Protein 3SLT (pdb70)

Foldseek 3Di:
DVVVVVVVLVVLCLVVCVLVVVVVVPDDDDCQPPNDPPPADFFKKKKKKKKWFKKAFPQAKIKIKIKIKMKMWGWDDDDQKIKTKIKMKMWMWMWIDGPFKTWIKIKIKMWIKIKMQGNQQKIKIWIKMKMKIWIWMAGDPPVQGIDIDIKMKIKIKMKIKGWDDPDPFKTKIKMKMKMKMKMAKDKDWDDDPNWIKIKIKHIDMWIKIKIKMKIWGKDDDPFKIKIKMKMKMKIKTPDFAMWMWIATDVGIDIDTGDMKMWMKIKIWMWMGGGRFKIKTKMKIWTDDISMITPIMIMIMMMGGD

Structure (mmCIF, N/CA/C/O backbone):
data_3SLT
#
_entry.id   3SLT
#
_cell.length_a   31.162
_cell.length_b   122.372
_cell.length_c   122.098
_cell.angle_alpha   90.000
_cell.angle_beta   90.000
_cell.angle_gamma   90.000
#
_symmetry.space_group_name_H-M   'P 21 21 21'
#
loop_
_entity.id
_entity.type
_entity.pdbx_description
1 polymer 'Serine protease espP'
2 non-polymer (HYDROXYETHYLOXY)TRI(ETHYLOXY)OCTANE
3 water water
#
loop_
_atom_site.group_PDB
_atom_site.id
_atom_site.type_symbol
_atom_site.label_atom_id
_atom_site.label_alt_id
_atom_site.label_comp_id
_atom_site.label_asym_id
_atom_site.label_entity_id
_atom_site.label_seq_id
_atom_site.pdbx_PDB_ins_code
_atom_site.Cartn_x
_atom_site.Cartn_y
_atom_site.Cartn_z
_atom_site.occupancy
_atom_site.B_iso_or_equiv
_atom_site.auth_seq_id
_atom_site.auth_comp_id
_atom_site.auth_asym_id
_atom_site.auth_atom_id
_atom_site.pdbx_PDB_model_num
ATOM 1 N N . HIS A 1 9 ? 4.530 53.785 13.150 1.00 86.88 996 HIS A N 1
ATOM 2 C CA . HIS A 1 9 ? 5.371 52.541 13.141 1.00 85.26 996 HIS A CA 1
ATOM 3 C C . HIS A 1 9 ? 5.240 51.710 14.424 1.00 83.23 996 HIS A C 1
ATOM 4 O O . HIS A 1 9 ? 5.285 50.474 14.375 1.00 80.68 996 HIS A O 1
ATOM 6 N N . HIS A 1 10 ? 5.110 52.374 15.574 1.00 83.56 997 HIS A N 1
ATOM 7 C CA . HIS A 1 10 ? 5.109 51.620 16.833 1.00 81.94 997 HIS A CA 1
ATOM 8 C C . HIS A 1 10 ? 3.821 50.847 16.984 1.00 80.55 997 HIS A C 1
ATOM 9 O O . HIS A 1 10 ? 3.858 49.686 17.364 1.00 78.40 997 HIS A O 1
ATOM 16 N N . HIS A 1 11 ? 2.688 51.497 16.697 1.00 81.62 998 HIS A N 1
ATOM 17 C CA . HIS A 1 11 ? 1.381 50.800 16.713 1.00 81.08 998 HIS A CA 1
ATOM 18 C C . HIS A 1 11 ? 1.338 49.603 15.778 1.00 79.14 998 HIS A C 1
ATOM 19 O O . HIS A 1 11 ? 0.910 48.533 16.174 1.00 77.03 998 HIS A O 1
ATOM 26 N N . ALA A 1 12 ? 1.768 49.813 14.535 1.00 80.21 999 ALA A N 1
ATOM 27 C CA . ALA A 1 12 ? 1.822 48.752 13.540 1.00 79.51 999 ALA A CA 1
ATOM 28 C C . ALA A 1 12 ? 2.635 47.590 14.069 1.00 77.72 999 ALA A C 1
ATOM 29 O O . ALA A 1 12 ? 2.226 46.444 13.934 1.00 76.83 999 ALA A O 1
ATOM 31 N N . ASN A 1 13 ? 3.762 47.907 14.695 1.00 77.90 1000 ASN A N 1
ATOM 32 C CA . ASN A 1 13 ? 4.696 46.912 15.213 1.00 76.79 1000 ASN A CA 1
ATOM 33 C C . ASN A 1 13 ? 4.152 46.054 16.366 1.00 74.75 1000 ASN A C 1
ATOM 34 O O . ASN A 1 13 ? 4.511 44.869 16.493 1.00 72.81 1000 ASN A O 1
ATOM 39 N N . LYS A 1 14 ? 3.311 46.660 17.207 1.00 74.74 1001 LYS A N 1
ATOM 40 C CA . LYS A 1 14 ? 2.696 45.974 18.350 1.00 73.19 1001 LYS A CA 1
ATOM 41 C C . LYS A 1 14 ? 1.668 44.983 17.876 1.00 72.55 1001 LYS A C 1
ATOM 42 O O . LYS A 1 14 ? 1.581 43.864 18.397 1.00 70.94 1001 LYS A O 1
ATOM 48 N N . GLU A 1 15 ? 0.872 45.427 16.907 1.00 73.85 1002 GLU A N 1
ATOM 49 C CA . GLU A 1 15 ? -0.122 44.593 16.259 1.00 73.86 1002 GLU A CA 1
ATOM 50 C C . GLU A 1 15 ? 0.519 43.360 15.614 1.00 72.66 1002 GLU A C 1
ATOM 51 O O . GLU A 1 15 ? 0.172 42.225 15.955 1.00 71.57 1002 GLU A O 1
ATOM 57 N N . ALA A 1 16 ? 1.467 43.573 14.710 1.00 73.17 1003 ALA A N 1
ATOM 58 C CA . ALA A 1 16 ? 2.206 42.454 14.120 1.00 72.67 1003 ALA A CA 1
ATOM 59 C C . ALA A 1 16 ? 2.756 41.496 15.185 1.00 71.24 1003 ALA A C 1
ATOM 60 O O . ALA A 1 16 ? 2.598 40.292 15.056 1.00 70.38 1003 ALA A O 1
ATOM 62 N N . THR A 1 17 ? 3.379 42.035 16.234 1.00 71.69 1004 THR A N 1
ATOM 63 C CA . THR A 1 17 ? 3.987 41.228 17.297 1.00 71.01 1004 THR A CA 1
ATOM 64 C C . THR A 1 17 ? 2.947 40.400 18.014 1.00 70.58 1004 THR A C 1
ATOM 65 O O . THR A 1 17 ? 3.150 39.216 18.233 1.00 70.07 1004 THR A O 1
ATOM 69 N N . ARG A 1 18 ? 1.832 41.026 18.380 1.00 71.66 1005 ARG A N 1
ATOM 70 C CA . ARG A 1 18 ? 0.711 40.324 18.995 1.00 71.23 1005 ARG A CA 1
ATOM 71 C C . ARG A 1 18 ? 0.177 39.227 18.078 1.00 70.15 1005 ARG A C 1
ATOM 72 O O . ARG A 1 18 ? -0.122 38.127 18.526 1.00 69.37 1005 ARG A O 1
ATOM 80 N N . ASN A 1 19 ? 0.038 39.532 16.796 1.00 70.87 1006 ASN A N 1
ATOM 81 C CA . ASN A 1 19 ? -0.540 38.580 15.845 1.00 70.33 1006 ASN A CA 1
ATOM 82 C C . ASN A 1 19 ? 0.393 37.385 15.592 1.00 69.68 1006 ASN A C 1
ATOM 83 O O . ASN A 1 19 ? -0.012 36.231 15.701 1.00 68.16 1006 ASN A O 1
ATOM 88 N N . ALA A 1 20 ? 1.652 37.678 15.287 1.00 70.82 1007 ALA A N 1
ATOM 89 C CA . ALA A 1 20 ? 2.676 36.650 15.121 1.00 70.56 1007 ALA A CA 1
ATOM 90 C C . ALA A 1 20 ? 2.749 35.715 16.327 1.00 69.72 1007 ALA A C 1
ATOM 91 O O . ALA A 1 20 ? 2.730 34.482 16.181 1.00 68.37 1007 ALA A O 1
ATOM 93 N N . ALA A 1 21 ? 2.836 36.305 17.513 1.00 70.72 1008 ALA A N 1
ATOM 94 C CA . ALA A 1 21 ? 2.944 35.529 18.754 1.00 70.39 1008 ALA A CA 1
ATOM 95 C C . ALA A 1 21 ? 1.739 34.612 18.966 1.00 69.87 1008 ALA A C 1
ATOM 96 O O . ALA A 1 21 ? 1.906 33.431 19.258 1.00 69.76 1008 ALA A O 1
ATOM 98 N N . ALA A 1 22 ? 0.534 35.139 18.797 1.00 70.70 1009 ALA A N 1
ATOM 99 C CA . ALA A 1 22 ? -0.696 34.317 18.857 1.00 70.51 1009 ALA A CA 1
ATOM 100 C C . ALA A 1 22 ? -0.643 33.091 17.923 1.00 70.08 1009 ALA A C 1
ATOM 101 O O . ALA A 1 22 ? -0.917 31.963 18.336 1.00 68.65 1009 ALA A O 1
ATOM 103 N N . LEU A 1 23 ? -0.305 33.339 16.660 1.00 71.21 1010 LEU A N 1
ATOM 104 C CA . LEU A 1 23 ? -0.246 32.294 15.640 1.00 71.29 1010 LEU A CA 1
ATOM 105 C C . LEU A 1 23 ? 0.773 31.238 16.004 1.00 70.87 1010 LEU A C 1
ATOM 106 O O . LEU A 1 23 ? 0.445 30.050 16.126 1.00 70.45 1010 LEU A O 1
ATOM 111 N N . PHE A 1 24 ? 2.004 31.666 16.219 1.00 71.78 1011 PHE A N 1
ATOM 112 C CA . PHE A 1 24 ? 3.063 30.708 16.524 1.00 72.05 1011 PHE A CA 1
ATOM 113 C C . PHE A 1 24 ? 2.800 29.938 17.824 1.00 70.26 1011 PHE A C 1
ATOM 114 O O . PHE A 1 24 ? 3.291 28.810 17.958 1.00 70.20 1011 PHE A O 1
ATOM 122 N N . SER A 1 25 ? 2.004 30.495 18.741 1.00 69.06 1012 SER A N 1
ATOM 123 C CA . SER A 1 25 ? 1.694 29.794 19.993 1.00 67.69 1012 SER A CA 1
ATOM 124 C C . SER A 1 25 ? 0.924 28.488 19.810 1.00 66.89 1012 SER A C 1
ATOM 125 O O . SER A 1 25 ? 0.930 27.670 20.717 1.00 67.67 1012 SER A O 1
ATOM 128 N N . VAL A 1 26 ? 0.289 28.242 18.664 1.00 65.74 1013 VAL A N 1
ATOM 129 C CA . VAL A 1 26 ? -0.412 26.971 18.512 1.00 64.41 1013 VAL A CA 1
ATOM 130 C C . VAL A 1 26 ? 0.550 25.772 18.602 1.00 62.81 1013 VAL A C 1
ATOM 131 O O . VAL A 1 26 ? 0.161 24.680 19.047 1.00 60.80 1013 VAL A O 1
ATOM 135 N N . ASP A 1 27 ? 1.804 25.995 18.200 1.00 62.66 1014 ASP A N 1
ATOM 136 C CA . ASP A 1 27 ? 2.857 24.996 18.312 1.00 61.92 1014 ASP A CA 1
ATOM 137 C C . ASP A 1 27 ? 3.106 24.691 19.795 1.00 60.93 1014 ASP A C 1
ATOM 138 O O . ASP A 1 27 ? 3.347 23.561 20.185 1.00 59.77 1014 ASP A O 1
ATOM 143 N N . TYR A 1 28 ? 2.975 25.698 20.638 1.00 61.03 1015 TYR A N 1
ATOM 144 C CA . TYR A 1 28 ? 3.031 25.456 22.052 1.00 60.68 1015 TYR A CA 1
ATOM 145 C C . TYR A 1 28 ? 1.864 24.597 22.590 1.00 59.42 1015 TYR A C 1
ATOM 146 O O . TYR A 1 28 ? 2.092 23.722 23.454 1.00 58.88 1015 TYR A O 1
ATOM 155 N N . LYS A 1 29 ? 0.635 24.831 22.113 1.00 58.41 1016 LYS A N 1
ATOM 156 C CA . LYS A 1 29 ? -0.525 24.053 22.585 1.00 57.75 1016 LYS A CA 1
ATOM 157 C C . LYS A 1 29 ? -0.439 22.607 22.088 1.00 56.71 1016 LYS A C 1
ATOM 158 O O . LYS A 1 29 ? -0.612 21.659 22.830 1.00 55.25 1016 LYS A O 1
ATOM 160 N N . ALA A 1 30 ? -0.120 22.470 20.816 1.00 56.99 1017 ALA A N 1
ATOM 161 C CA . ALA A 1 30 ? 0.161 21.197 20.225 1.00 56.40 1017 ALA A CA 1
ATOM 162 C C . ALA A 1 30 ? 0.973 20.371 21.225 1.00 56.53 1017 ALA A C 1
ATOM 163 O O . ALA A 1 30 ? 0.517 19.308 21.680 1.00 57.78 1017 ALA A O 1
ATOM 165 N N . PHE A 1 31 ? 2.148 20.886 21.593 1.00 55.74 1018 PHE A N 1
ATOM 166 C CA . PHE A 1 31 ? 3.048 20.214 22.488 1.00 54.51 1018 PHE A CA 1
ATOM 167 C C . PHE A 1 31 ? 2.404 19.852 23.823 1.00 54.65 1018 PHE A C 1
ATOM 168 O O . PHE A 1 31 ? 2.555 18.718 24.287 1.00 54.49 1018 PHE A O 1
ATOM 176 N N . LEU A 1 32 ? 1.730 20.822 24.438 1.00 55.11 1019 LEU A N 1
ATOM 177 C CA . LEU A 1 32 ? 1.125 20.681 25.775 1.00 55.92 1019 LEU A CA 1
ATOM 178 C C . LEU A 1 32 ? -0.028 19.697 25.784 1.00 56.00 1019 LEU A C 1
ATOM 179 O O . LEU A 1 32 ? -0.370 19.135 26.836 1.00 56.82 1019 LEU A O 1
ATOM 184 N N . ASN A 1 33 ? -0.658 19.528 24.625 1.00 55.37 1020 ASN A N 1
ATOM 185 C CA . ASN A 1 33 ? -1.766 18.600 24.493 1.00 55.41 1020 ASN A CA 1
ATOM 186 C C . ASN A 1 33 ? -1.323 17.176 24.675 1.00 54.45 1020 ASN A C 1
ATOM 187 O O . ASN A 1 33 ? -2.150 16.327 24.938 1.00 53.70 1020 ASN A O 1
ATOM 192 N N . GLU A 1 34 ? -0.038 16.909 24.427 1.00 54.26 1021 GLU A N 1
ATOM 193 C CA . GLU A 1 34 ? 0.476 15.545 24.426 1.00 53.69 1021 GLU A CA 1
ATOM 194 C C . GLU A 1 34 ? 1.115 15.231 25.768 1.00 52.16 1021 GLU A C 1
ATOM 195 O O . GLU A 1 34 ? 1.527 14.122 25.984 1.00 51.12 1021 GLU A O 1
ATOM 201 N N . VAL A 1 35 ? 1.206 16.220 26.649 1.00 51.99 1022 VAL A N 1
ATOM 202 C CA . VAL A 1 35 ? 1.717 16.015 27.997 1.00 52.04 1022 VAL A CA 1
ATOM 203 C C . VAL A 1 35 ? 0.595 15.433 28.839 1.00 51.82 1022 VAL A C 1
ATOM 204 O O . VAL A 1 35 ? -0.454 16.036 28.904 1.00 51.89 1022 VAL A O 1
ATOM 208 N N . SER A 1 36 ? 0.774 14.254 29.442 1.00 51.76 1023 SER A N 1
ATOM 209 C CA . SER A 1 36 ? -0.174 13.820 30.447 1.00 51.74 1023 SER A CA 1
ATOM 210 C C . SER A 1 36 ? 0.490 13.295 31.739 1.00 50.93 1023 SER A C 1
ATOM 211 O O . SER A 1 36 ? 1.506 13.858 32.169 1.00 51.29 1023 SER A O 1
ATOM 214 N N . ASN A 1 37 ? -0.151 12.355 32.422 1.00 49.40 1024 ASN A N 1
ATOM 215 C CA . ASN A 1 37 ? 0.375 11.777 33.632 1.00 49.84 1024 ASN A CA 1
ATOM 216 C C . ASN A 1 37 ? -0.039 10.335 33.655 1.00 49.02 1024 ASN A C 1
ATOM 217 O O . ASN A 1 37 ? -0.765 9.899 32.757 1.00 48.48 1024 ASN A O 1
ATOM 222 N N . LEU A 1 38 ? 0.410 9.607 34.674 1.00 48.37 1025 LEU A N 1
ATOM 223 C CA . LEU A 1 38 ? 0.300 8.153 34.676 1.00 47.74 1025 LEU A CA 1
ATOM 224 C C . LEU A 1 38 ? -1.168 7.748 34.740 1.00 47.66 1025 LEU A C 1
ATOM 225 O O . LEU A 1 38 ? -1.654 6.967 33.925 1.00 47.03 1025 LEU A O 1
ATOM 230 N N . ASN A 1 39 ? -1.869 8.314 35.713 1.00 48.01 1026 ASN A N 1
ATOM 231 C CA . ASN A 1 39 ? -3.242 7.979 35.959 1.00 48.18 1026 ASN A CA 1
ATOM 232 C C . ASN A 1 39 ? -4.106 8.334 34.753 1.00 47.42 1026 ASN A C 1
ATOM 233 O O . ASN A 1 39 ? -5.050 7.625 34.449 1.00 48.04 1026 ASN A O 1
ATOM 238 N N . LYS A 1 40 ? -3.811 9.431 34.084 1.00 47.11 1027 LYS A N 1
ATOM 239 C CA . LYS A 1 40 ? -4.584 9.798 32.930 1.00 47.40 1027 LYS A CA 1
ATOM 240 C C . LYS A 1 40 ? -4.290 8.895 31.722 1.00 48.12 1027 LYS A C 1
ATOM 241 O O . LYS A 1 40 ? -5.176 8.632 30.929 1.00 49.58 1027 LYS A O 1
ATOM 245 N N . ARG A 1 41 ? -3.058 8.427 31.559 1.00 48.99 1028 ARG A N 1
ATOM 246 C CA . ARG A 1 41 ? -2.734 7.591 30.414 1.00 48.56 1028 ARG A CA 1
ATOM 247 C C . ARG A 1 41 ? -3.136 6.134 30.637 1.00 48.86 1028 ARG A C 1
ATOM 248 O O . ARG A 1 41 ? -3.727 5.512 29.748 1.00 49.46 1028 ARG A O 1
ATOM 256 N N . MET A 1 42 ? -2.807 5.595 31.809 1.00 49.07 1029 MET A N 1
ATOM 257 C CA . MET A 1 42 ? -2.840 4.141 32.049 1.00 49.04 1029 MET A CA 1
ATOM 258 C C . MET A 1 42 ? -3.974 3.690 32.926 1.00 48.81 1029 MET A C 1
ATOM 259 O O . MET A 1 42 ? -4.323 2.523 32.907 1.00 49.20 1029 MET A O 1
ATOM 264 N N . GLY A 1 43 ? -4.562 4.622 33.660 1.00 48.55 1030 GLY A N 1
ATOM 265 C CA . GLY A 1 43 ? -5.453 4.306 34.748 1.00 48.43 1030 GLY A CA 1
ATOM 266 C C . GLY A 1 43 ? -4.667 3.860 35.938 1.00 48.99 1030 GLY A C 1
ATOM 267 O O . GLY A 1 43 ? -3.498 4.141 36.051 1.00 50.00 1030 GLY A O 1
ATOM 268 N N . ASP A 1 44 ? -5.315 3.132 36.833 1.00 49.96 1031 ASP A N 1
ATOM 269 C CA . ASP A 1 44 ? -4.689 2.679 38.052 1.00 50.06 1031 ASP A CA 1
ATOM 270 C C . ASP A 1 44 ? -4.041 1.336 37.740 1.00 50.74 1031 ASP A C 1
ATOM 271 O O . ASP A 1 44 ? -4.735 0.378 37.384 1.00 51.46 1031 ASP A O 1
ATOM 276 N N . LEU A 1 45 ? -2.721 1.280 37.861 1.00 50.41 1032 LEU A N 1
ATOM 277 C CA . LEU A 1 45 ? -1.934 0.094 37.563 1.00 51.11 1032 LEU A CA 1
ATOM 278 C C . LEU A 1 45 ? -1.544 -0.735 38.786 1.00 52.79 1032 LEU A C 1
ATOM 279 O O . LEU A 1 45 ? -0.776 -1.679 38.640 1.00 54.28 1032 LEU A O 1
ATOM 284 N N . ARG A 1 46 ? -2.070 -0.407 39.964 1.00 53.07 1033 ARG A N 1
ATOM 285 C CA . ARG A 1 46 ? -1.743 -1.134 41.185 1.00 54.56 1033 ARG A CA 1
ATOM 286 C C . ARG A 1 46 ? -2.509 -2.463 41.333 1.00 55.34 1033 ARG A C 1
ATOM 287 O O . ARG A 1 46 ? -3.695 -2.602 40.992 1.00 54.25 1033 ARG A O 1
ATOM 295 N N . ASP A 1 47 ? -1.801 -3.442 41.872 1.00 56.99 1034 ASP A N 1
ATOM 296 C CA . ASP A 1 47 ? -2.326 -4.761 42.214 1.00 57.34 1034 ASP A CA 1
ATOM 297 C C . ASP A 1 47 ? -3.069 -5.438 41.058 1.00 56.58 1034 ASP A C 1
ATOM 298 O O . ASP A 1 47 ? -4.229 -5.873 41.209 1.00 57.57 1034 ASP A O 1
ATOM 303 N N . ILE A 1 48 ? -2.397 -5.498 39.905 1.00 55.05 1035 ILE A N 1
ATOM 304 C CA . ILE A 1 48 ? -2.904 -6.131 38.692 1.00 54.52 1035 ILE A CA 1
ATOM 305 C C . ILE A 1 48 ? -2.233 -7.490 38.555 1.00 54.98 1035 ILE A C 1
ATOM 306 O O . ILE A 1 48 ? -1.031 -7.596 38.638 1.00 56.85 1035 ILE A O 1
ATOM 311 N N . ASN A 1 49 ? -3.028 -8.523 38.354 1.00 55.30 1036 ASN A N 1
ATOM 312 C CA . ASN A 1 49 ? -2.587 -9.901 38.232 1.00 55.63 1036 ASN A CA 1
ATOM 313 C C . ASN A 1 49 ? -2.025 -10.265 36.865 1.00 55.41 1036 ASN A C 1
ATOM 314 O O . ASN A 1 49 ? -1.030 -10.961 36.774 1.00 55.83 1036 ASN A O 1
ATOM 319 N N . GLY A 1 50 ? -2.663 -9.802 35.801 1.00 55.01 1037 GLY A N 1
ATOM 320 C CA . GLY A 1 50 ? -2.298 -10.215 34.452 1.00 55.29 1037 GLY A CA 1
ATOM 321 C C . GLY A 1 50 ? -0.878 -9.846 34.096 1.00 55.78 1037 GLY A C 1
ATOM 322 O O . GLY A 1 50 ? -0.345 -8.841 34.559 1.00 56.51 1037 GLY A O 1
ATOM 323 N N . GLU A 1 51 ? -0.263 -10.636 33.243 1.00 56.17 1038 GLU A N 1
ATOM 324 C CA . GLU A 1 51 ? 1.114 -10.384 32.895 1.00 56.46 1038 GLU A CA 1
ATOM 325 C C . GLU A 1 51 ? 1.291 -9.624 31.585 1.00 54.82 1038 GLU A C 1
ATOM 326 O O . GLU A 1 51 ? 2.397 -9.334 31.193 1.00 54.16 1038 GLU A O 1
ATOM 332 N N . ALA A 1 52 ? 0.187 -9.293 30.935 1.00 53.82 1039 ALA A N 1
ATOM 333 C CA . ALA A 1 52 ? 0.212 -8.511 29.709 1.00 52.51 1039 ALA A CA 1
ATOM 334 C C . ALA A 1 52 ? -1.010 -7.582 29.695 1.00 51.50 1039 ALA A C 1
ATOM 335 O O . ALA A 1 52 ? -1.938 -7.734 30.486 1.00 49.26 1039 ALA A O 1
ATOM 337 N N . GLY A 1 53 ? -1.009 -6.614 28.790 1.00 51.36 1040 GLY A N 1
ATOM 338 C CA . GLY A 1 53 ? -2.116 -5.719 28.750 1.00 51.35 1040 GLY A CA 1
ATOM 339 C C . GLY A 1 53 ? -2.226 -4.961 27.472 1.00 51.55 1040 GLY A C 1
ATOM 340 O O . GLY A 1 53 ? -1.243 -4.796 26.734 1.00 51.88 1040 GLY A O 1
ATOM 341 N N . ALA A 1 54 ? -3.449 -4.492 27.253 1.00 51.49 1041 ALA A N 1
ATOM 342 C CA . ALA A 1 54 ? -3.818 -3.681 26.119 1.00 51.68 1041 ALA A CA 1
ATOM 343 C C . ALA A 1 54 ? -4.798 -2.640 26.655 1.00 50.91 1041 ALA A C 1
ATOM 344 O O . ALA A 1 54 ? -5.681 -2.961 27.466 1.00 51.35 1041 ALA A O 1
ATOM 346 N N . TRP A 1 55 ? -4.622 -1.400 26.220 1.00 49.36 1042 TRP A N 1
ATOM 347 C CA . TRP A 1 55 ? -5.384 -0.317 26.756 1.00 48.18 1042 TRP A CA 1
ATOM 348 C C . TRP A 1 55 ? -5.625 0.751 25.729 1.00 48.20 1042 TRP A C 1
ATOM 349 O O . TRP A 1 55 ? -4.931 0.850 24.715 1.00 47.10 1042 TRP A O 1
ATOM 360 N N . ALA A 1 56 ? -6.634 1.559 26.025 1.00 48.05 1043 ALA A N 1
ATOM 361 C CA . ALA A 1 56 ? -7.018 2.607 25.146 1.00 48.75 1043 ALA A CA 1
ATOM 362 C C . ALA A 1 56 ? -7.448 3.833 25.958 1.00 49.43 1043 ALA A C 1
ATOM 363 O O . ALA A 1 56 ? -7.800 3.766 27.156 1.00 47.62 1043 ALA A O 1
ATOM 365 N N . ARG A 1 57 ? -7.424 4.972 25.283 1.00 50.49 1044 ARG A N 1
ATOM 366 C CA . ARG A 1 57 ? -7.684 6.202 25.979 1.00 50.98 1044 ARG A CA 1
ATOM 367 C C . ARG A 1 57 ? -8.142 7.230 25.011 1.00 51.32 1044 ARG A C 1
ATOM 368 O O . ARG A 1 57 ? -7.639 7.269 23.876 1.00 51.03 1044 ARG A O 1
ATOM 376 N N . ILE A 1 58 ? -9.120 8.030 25.446 1.00 51.74 1045 ILE A N 1
ATOM 377 C CA . ILE A 1 58 ? -9.598 9.187 24.694 1.00 52.44 1045 ILE A CA 1
ATOM 378 C C . ILE A 1 58 ? -9.648 10.402 25.618 1.00 52.65 1045 ILE A C 1
ATOM 379 O O . ILE A 1 58 ? -10.168 10.344 26.753 1.00 53.20 1045 ILE A O 1
ATOM 384 N N . MET A 1 59 ? -9.133 11.511 25.118 1.00 52.38 1046 MET A N 1
ATOM 385 C CA . MET A 1 59 ? -9.313 12.756 25.765 1.00 52.81 1046 MET A CA 1
ATOM 386 C C . MET A 1 59 ? -9.910 13.794 24.809 1.00 52.84 1046 MET A C 1
ATOM 387 O O . MET A 1 59 ? -9.488 13.891 23.665 1.00 51.91 1046 MET A O 1
ATOM 392 N N . SER A 1 60 ? -10.864 14.577 25.321 1.00 52.39 1047 SER A N 1
ATOM 393 C CA . SER A 1 60 ? -11.418 15.703 24.601 1.00 53.75 1047 SER A CA 1
ATOM 394 C C . SER A 1 60 ? -11.449 16.962 25.487 1.00 53.48 1047 SER A C 1
ATOM 395 O O . SER A 1 60 ? -11.752 16.899 26.690 1.00 54.30 1047 SER A O 1
ATOM 398 N N . GLY A 1 61 ? -11.140 18.111 24.900 1.00 52.81 1048 GLY A N 1
ATOM 399 C CA . GLY A 1 61 ? -10.887 19.292 25.705 1.00 52.12 1048 GLY A CA 1
ATOM 400 C C . GLY A 1 61 ? -10.944 20.600 24.937 1.00 52.10 1048 GLY A C 1
ATOM 401 O O . GLY A 1 61 ? -10.822 20.648 23.717 1.00 51.01 1048 GLY A O 1
ATOM 402 N N . THR A 1 62 ? -11.152 21.668 25.697 1.00 52.30 1049 THR A N 1
ATOM 403 C CA . THR A 1 62 ? -11.090 23.014 25.185 1.00 52.32 1049 THR A CA 1
ATOM 404 C C . THR A 1 62 ? -10.419 23.948 26.164 1.00 51.70 1049 THR A C 1
ATOM 405 O O . THR A 1 62 ? -10.502 23.776 27.362 1.00 51.33 1049 THR A O 1
ATOM 409 N N . GLY A 1 63 ? -9.732 24.929 25.611 1.00 52.49 1050 GLY A N 1
ATOM 410 C CA . GLY A 1 63 ? -8.980 25.907 26.361 1.00 53.15 1050 GLY A CA 1
ATOM 411 C C . GLY A 1 63 ? -9.041 27.257 25.662 1.00 54.90 1050 GLY A C 1
ATOM 412 O O . GLY A 1 63 ? -9.611 27.380 24.562 1.00 53.86 1050 GLY A O 1
ATOM 413 N N . SER A 1 64 ? -8.462 28.273 26.315 1.00 55.99 1051 SER A N 1
ATOM 414 C CA . SER A 1 64 ? -8.458 29.624 25.779 1.00 57.47 1051 SER A CA 1
ATOM 415 C C . SER A 1 64 ? -7.420 30.530 26.419 1.00 58.90 1051 SER A C 1
ATOM 416 O O . SER A 1 64 ? -6.834 30.227 27.471 1.00 59.12 1051 SER A O 1
ATOM 419 N N . ALA A 1 65 ? -7.219 31.674 25.781 1.00 60.65 1052 ALA A N 1
ATOM 420 C CA . ALA A 1 65 ? -6.285 32.672 26.266 1.00 61.75 1052 ALA A CA 1
ATOM 421 C C . ALA A 1 65 ? -6.658 34.047 25.676 1.00 63.76 1052 ALA A C 1
ATOM 422 O O . ALA A 1 65 ? -7.563 34.154 24.889 1.00 64.16 1052 ALA A O 1
ATOM 424 N N . SER A 1 66 ? -5.947 35.102 26.038 1.00 66.24 1053 SER A N 1
ATOM 425 C CA . SER A 1 66 ? -6.233 36.455 25.493 1.00 67.99 1053 SER A CA 1
ATOM 426 C C . SER A 1 66 ? -6.088 36.502 23.966 1.00 68.50 1053 SER A C 1
ATOM 427 O O . SER A 1 66 ? -5.531 35.565 23.336 1.00 68.19 1053 SER A O 1
ATOM 430 N N . GLY A 1 67 ? -6.547 37.601 23.374 1.00 69.29 1054 GLY A N 1
ATOM 431 C CA . GLY A 1 67 ? -6.535 37.749 21.922 1.00 69.47 1054 GLY A CA 1
ATOM 432 C C . GLY A 1 67 ? -7.663 36.948 21.305 1.00 69.58 1054 GLY A C 1
ATOM 433 O O . GLY A 1 67 ? -7.788 36.876 20.080 1.00 70.46 1054 GLY A O 1
ATOM 434 N N . GLY A 1 68 ? -8.509 36.356 22.144 1.00 69.34 1055 GLY A N 1
ATOM 435 C CA . GLY A 1 68 ? -9.638 35.569 21.648 1.00 69.54 1055 GLY A CA 1
ATOM 436 C C . GLY A 1 68 ? -9.221 34.189 21.196 1.00 67.78 1055 GLY A C 1
ATOM 437 O O . GLY A 1 68 ? -9.908 33.560 20.410 1.00 68.57 1055 GLY A O 1
ATOM 438 N N . PHE A 1 69 ? -8.093 33.717 21.699 1.00 66.64 1056 PHE A N 1
ATOM 439 C CA . PHE A 1 69 ? -7.607 32.381 21.384 1.00 64.86 1056 PHE A CA 1
ATOM 440 C C . PHE A 1 69 ? -8.491 31.376 22.078 1.00 63.52 1056 PHE A C 1
ATOM 441 O O . PHE A 1 69 ? -8.703 31.449 23.270 1.00 63.18 1056 PHE A O 1
ATOM 449 N N . SER A 1 70 ? -9.007 30.428 21.321 1.00 63.14 1057 SER A N 1
ATOM 450 C CA . SER A 1 70 ? -9.674 29.292 21.905 1.00 62.55 1057 SER A CA 1
ATOM 451 C C . SER A 1 70 ? -9.242 28.084 21.096 1.00 61.65 1057 SER A C 1
ATOM 452 O O . SER A 1 70 ? -8.852 28.208 19.933 1.00 62.53 1057 SER A O 1
ATOM 455 N N . ASP A 1 71 ? -9.285 26.920 21.712 1.00 60.90 1058 ASP A N 1
ATOM 456 C CA . ASP A 1 71 ? -8.981 25.674 21.014 1.00 59.91 1058 ASP A CA 1
ATOM 457 C C . ASP A 1 71 ? -9.719 24.514 21.641 1.00 59.55 1058 ASP A C 1
ATOM 458 O O . ASP A 1 71 ? -10.217 24.609 22.749 1.00 58.22 1058 ASP A O 1
ATOM 463 N N . ASN A 1 72 ? -9.858 23.444 20.872 1.00 60.07 1059 ASN A N 1
ATOM 464 C CA . ASN A 1 72 ? -10.320 22.182 21.424 1.00 60.34 1059 ASN A CA 1
ATOM 465 C C . ASN A 1 72 ? -9.799 21.025 20.608 1.00 59.06 1059 ASN A C 1
ATOM 466 O O . ASN A 1 72 ? -9.657 21.118 19.383 1.00 59.87 1059 ASN A O 1
ATOM 471 N N . TYR A 1 73 ? -9.564 19.921 21.293 1.00 56.72 1060 TYR A N 1
ATOM 472 C CA . TYR A 1 73 ? -8.767 18.837 20.738 1.00 55.46 1060 TYR A CA 1
ATOM 473 C C . TYR A 1 73 ? -9.416 17.508 21.088 1.00 54.33 1060 TYR A C 1
ATOM 474 O O . TYR A 1 73 ? -10.152 17.420 22.052 1.00 53.17 1060 TYR A O 1
ATOM 483 N N . THR A 1 74 ? -9.116 16.492 20.287 1.00 53.89 1061 THR A N 1
ATOM 484 C CA . THR A 1 74 ? -9.455 15.123 20.582 1.00 53.23 1061 THR A CA 1
ATOM 485 C C . THR A 1 74 ? -8.209 14.282 20.461 1.00 52.75 1061 THR A C 1
ATOM 486 O O . THR A 1 74 ? -7.571 14.269 19.418 1.00 53.79 1061 THR A O 1
ATOM 490 N N . HIS A 1 75 ? -7.856 13.586 21.528 1.00 52.33 1062 HIS A N 1
ATOM 491 C CA . HIS A 1 75 ? -6.620 12.824 21.595 1.00 52.48 1062 HIS A CA 1
ATOM 492 C C . HIS A 1 75 ? -6.984 11.357 21.806 1.00 52.17 1062 HIS A C 1
ATOM 493 O O . HIS A 1 75 ? -7.613 11.035 22.800 1.00 51.11 1062 HIS A O 1
ATOM 500 N N . VAL A 1 76 ? -6.622 10.489 20.843 1.00 52.09 1063 VAL A N 1
ATOM 501 C CA . VAL A 1 76 ? -6.834 9.037 20.981 1.00 52.03 1063 VAL A CA 1
ATOM 502 C C . VAL A 1 76 ? -5.480 8.296 21.081 1.00 51.36 1063 VAL A C 1
ATOM 503 O O . VAL A 1 76 ? -4.494 8.634 20.420 1.00 51.15 1063 VAL A O 1
ATOM 507 N N . GLN A 1 77 ? -5.436 7.287 21.938 1.00 50.77 1064 GLN A N 1
ATOM 508 C CA . GLN A 1 77 ? -4.185 6.582 22.253 1.00 49.35 1064 GLN A CA 1
ATOM 509 C C . GLN A 1 77 ? -4.498 5.148 22.612 1.00 48.94 1064 GLN A C 1
ATOM 510 O O . GLN A 1 77 ? -5.536 4.866 23.197 1.00 47.26 1064 GLN A O 1
ATOM 516 N N . VAL A 1 78 ? -3.592 4.250 22.202 1.00 49.71 1065 VAL A N 1
ATOM 517 C CA . VAL A 1 78 ? -3.665 2.825 22.520 1.00 49.79 1065 VAL A CA 1
ATOM 518 C C . VAL A 1 78 ? -2.257 2.376 22.828 1.00 50.12 1065 VAL A C 1
ATOM 519 O O . VAL A 1 78 ? -1.317 2.929 22.330 1.00 50.53 1065 VAL A O 1
ATOM 523 N N . GLY A 1 79 ? -2.121 1.395 23.696 1.00 50.90 1066 GLY A N 1
ATOM 524 C CA . GLY A 1 79 ? -0.855 0.787 23.964 1.00 51.04 1066 GLY A CA 1
ATOM 525 C C . GLY A 1 79 ? -0.995 -0.660 24.368 1.00 51.55 1066 GLY A C 1
ATOM 526 O O . GLY A 1 79 ? -2.111 -1.140 24.644 1.00 51.36 1066 GLY A O 1
ATOM 527 N N . VAL A 1 80 ? 0.159 -1.323 24.425 1.00 51.21 1067 VAL A N 1
ATOM 528 C CA . VAL A 1 80 ? 0.256 -2.715 24.798 1.00 52.24 1067 VAL A CA 1
ATOM 529 C C . VAL A 1 80 ? 1.532 -2.906 25.645 1.00 52.91 1067 VAL A C 1
ATOM 530 O O . VAL A 1 80 ? 2.549 -2.324 25.356 1.00 52.08 1067 VAL A O 1
ATOM 534 N N . ASP A 1 81 ? 1.476 -3.742 26.679 1.00 53.63 1068 ASP A N 1
ATOM 535 C CA . ASP A 1 81 ? 2.641 -3.970 27.491 1.00 53.69 1068 ASP A CA 1
ATOM 536 C C . ASP A 1 81 ? 2.717 -5.343 28.157 1.00 54.47 1068 ASP A C 1
ATOM 537 O O . ASP A 1 81 ? 1.785 -6.102 28.141 1.00 54.95 1068 ASP A O 1
ATOM 542 N N . LYS A 1 82 ? 3.885 -5.620 28.717 1.00 55.35 1069 LYS A N 1
ATOM 543 C CA . LYS A 1 82 ? 4.190 -6.785 29.500 1.00 56.86 1069 LYS A CA 1
ATOM 544 C C . LYS A 1 82 ? 4.387 -6.261 30.931 1.00 56.61 1069 LYS A C 1
ATOM 545 O O . LYS A 1 82 ? 4.921 -5.169 31.107 1.00 55.86 1069 LYS A O 1
ATOM 551 N N . LYS A 1 83 ? 3.951 -7.021 31.934 1.00 56.72 1070 LYS A N 1
ATOM 552 C CA . LYS A 1 83 ? 4.194 -6.676 33.321 1.00 57.31 1070 LYS A CA 1
ATOM 553 C C . LYS A 1 83 ? 5.123 -7.687 33.932 1.00 58.29 1070 LYS A C 1
ATOM 554 O O . LYS A 1 83 ? 4.749 -8.819 34.078 1.00 61.04 1070 LYS A O 1
ATOM 560 N N . HIS A 1 84 ? 6.318 -7.262 34.319 1.00 58.00 1071 HIS A N 1
ATOM 561 C CA . HIS A 1 84 ? 7.295 -8.087 35.008 1.00 58.15 1071 HIS A CA 1
ATOM 562 C C . HIS A 1 84 ? 7.041 -8.057 36.519 1.00 58.09 1071 HIS A C 1
ATOM 563 O O . HIS A 1 84 ? 6.837 -7.013 37.110 1.00 58.37 1071 HIS A O 1
ATOM 570 N N . GLU A 1 85 ? 7.030 -9.204 37.159 1.00 59.30 1072 GLU A N 1
ATOM 571 C CA . GLU A 1 85 ? 6.721 -9.273 38.581 1.00 59.42 1072 GLU A CA 1
ATOM 572 C C . GLU A 1 85 ? 8.001 -9.421 39.357 1.00 59.94 1072 GLU A C 1
ATOM 573 O O . GLU A 1 85 ? 8.736 -10.370 39.136 1.00 61.35 1072 GLU A O 1
ATOM 579 N N . LEU A 1 86 ? 8.267 -8.480 40.256 1.00 58.55 1073 LEU A N 1
ATOM 580 C CA . LEU A 1 86 ? 9.514 -8.435 40.980 1.00 58.92 1073 LEU A CA 1
ATOM 581 C C . LEU A 1 86 ? 9.216 -8.392 42.464 1.00 59.18 1073 LEU A C 1
ATOM 582 O O . LEU A 1 86 ? 8.081 -8.432 42.829 1.00 58.76 1073 LEU A O 1
ATOM 587 N N . ASP A 1 87 ? 10.211 -8.295 43.332 1.00 60.56 1074 ASP A N 1
ATOM 588 C CA . ASP A 1 87 ? 9.944 -8.345 44.769 1.00 61.81 1074 ASP A CA 1
ATOM 589 C C . ASP A 1 87 ? 9.283 -7.058 45.281 1.00 61.50 1074 ASP A C 1
ATOM 590 O O . ASP A 1 87 ? 9.960 -6.095 45.662 1.00 62.76 1074 ASP A O 1
ATOM 595 N N . GLY A 1 88 ? 7.957 -7.043 45.280 1.00 60.19 1075 GLY A N 1
ATOM 596 C CA . GLY A 1 88 ? 7.192 -5.905 45.764 1.00 59.26 1075 GLY A CA 1
ATOM 597 C C . GLY A 1 88 ? 7.137 -4.801 44.740 1.00 57.27 1075 GLY A C 1
ATOM 598 O O . GLY A 1 88 ? 7.018 -3.646 45.084 1.00 56.89 1075 GLY A O 1
ATOM 599 N N . LEU A 1 89 ? 7.209 -5.176 43.475 1.00 55.87 1076 LEU A N 1
ATOM 600 C CA . LEU A 1 89 ? 7.265 -4.223 42.415 1.00 54.79 1076 LEU A CA 1
ATOM 601 C C . LEU A 1 89 ? 6.677 -4.859 41.179 1.00 54.29 1076 LEU A C 1
ATOM 602 O O . LEU A 1 89 ? 7.007 -5.970 40.863 1.00 55.66 1076 LEU A O 1
ATOM 607 N N . ASP A 1 90 ? 5.813 -4.149 40.489 1.00 53.23 1077 ASP A N 1
ATOM 608 C CA . ASP A 1 90 ? 5.372 -4.566 39.181 1.00 53.94 1077 ASP A CA 1
ATOM 609 C C . ASP A 1 90 ? 5.849 -3.534 38.165 1.00 53.05 1077 ASP A C 1
ATOM 610 O O . ASP A 1 90 ? 5.662 -2.345 38.335 1.00 53.33 1077 ASP A O 1
ATOM 615 N N . LEU A 1 91 ? 6.482 -3.989 37.109 1.00 53.29 1078 LEU A N 1
ATOM 616 C CA . LEU A 1 91 ? 7.065 -3.067 36.163 1.00 52.95 1078 LEU A CA 1
ATOM 617 C C . LEU A 1 91 ? 6.459 -3.329 34.819 1.00 52.13 1078 LEU A C 1
ATOM 618 O O . LEU A 1 91 ? 6.606 -4.410 34.272 1.00 52.68 1078 LEU A O 1
ATOM 623 N N . PHE A 1 92 ? 5.768 -2.335 34.297 1.00 51.47 1079 PHE A N 1
ATOM 624 C CA . PHE A 1 92 ? 5.060 -2.475 33.030 1.00 51.37 1079 PHE A CA 1
ATOM 625 C C . PHE A 1 92 ? 5.914 -1.813 32.000 1.00 50.83 1079 PHE A C 1
ATOM 626 O O . PHE A 1 92 ? 6.213 -0.639 32.162 1.00 51.58 1079 PHE A O 1
ATOM 634 N N . THR A 1 93 ? 6.322 -2.557 30.976 1.00 51.09 1080 THR A N 1
ATOM 635 C CA . THR A 1 93 ? 7.103 -2.039 29.845 1.00 51.15 1080 THR A CA 1
ATOM 636 C C . THR A 1 93 ? 6.316 -2.239 28.532 1.00 51.58 1080 THR A C 1
ATOM 637 O O . THR A 1 93 ? 5.883 -3.350 28.219 1.00 51.40 1080 THR A O 1
ATOM 641 N N . GLY A 1 94 ? 6.073 -1.156 27.793 1.00 51.54 1081 GLY A N 1
ATOM 642 C CA . GLY A 1 94 ? 5.260 -1.253 26.572 1.00 51.55 1081 GLY A CA 1
ATOM 643 C C . GLY A 1 94 ? 5.413 -0.151 25.574 1.00 51.03 1081 GLY A C 1
ATOM 644 O O . GLY A 1 94 ? 6.217 0.725 25.777 1.00 51.84 1081 GLY A O 1
ATOM 645 N N . PHE A 1 95 ? 4.634 -0.221 24.498 1.00 51.83 1082 PHE A N 1
ATOM 646 C CA . PHE A 1 95 ? 4.628 0.746 23.383 1.00 52.18 1082 PHE A CA 1
ATOM 647 C C . PHE A 1 95 ? 3.263 1.445 23.270 1.00 51.73 1082 PHE A C 1
ATOM 648 O O . PHE A 1 95 ? 2.249 0.947 23.780 1.00 52.48 1082 PHE A O 1
ATOM 656 N N . THR A 1 96 ? 3.212 2.568 22.558 1.00 50.98 1083 THR A N 1
ATOM 657 C CA . THR A 1 96 ? 1.968 3.339 22.457 1.00 50.53 1083 THR A CA 1
ATOM 658 C C . THR A 1 96 ? 1.944 4.157 21.165 1.00 50.77 1083 THR A C 1
ATOM 659 O O . THR A 1 96 ? 2.990 4.520 20.648 1.00 50.89 1083 THR A O 1
ATOM 663 N N . VAL A 1 97 ? 0.745 4.381 20.642 1.00 50.69 1084 VAL A N 1
ATOM 664 C CA . VAL A 1 97 ? 0.511 5.224 19.479 1.00 51.65 1084 VAL A CA 1
ATOM 665 C C . VAL A 1 97 ? -0.643 6.171 19.848 1.00 51.44 1084 VAL A C 1
ATOM 666 O O . VAL A 1 97 ? -1.538 5.799 20.620 1.00 51.65 1084 VAL A O 1
ATOM 670 N N . THR A 1 98 ? -0.592 7.385 19.302 1.00 51.66 1085 THR A N 1
ATOM 671 C CA . THR A 1 98 ? -1.521 8.440 19.596 1.00 51.69 1085 THR A CA 1
ATOM 672 C C . THR A 1 98 ? -1.970 9.129 18.322 1.00 52.62 1085 THR A C 1
ATOM 673 O O . THR A 1 98 ? -1.217 9.170 17.360 1.00 53.45 1085 THR A O 1
ATOM 677 N N . HIS A 1 99 ? -3.214 9.623 18.325 1.00 52.68 1086 HIS A N 1
ATOM 678 C CA . HIS A 1 99 ? -3.735 10.471 17.274 1.00 53.67 1086 HIS A CA 1
ATOM 679 C C . HIS A 1 99 ? -4.380 11.704 17.892 1.00 52.13 1086 HIS A C 1
ATOM 680 O O . HIS A 1 99 ? -5.069 11.594 18.882 1.00 53.00 1086 HIS A O 1
ATOM 687 N N . THR A 1 100 ? -4.106 12.885 17.366 1.00 52.16 1087 THR A N 1
ATOM 688 C CA . THR A 1 100 ? -4.724 14.113 17.875 1.00 52.48 1087 THR A CA 1
ATOM 689 C C . THR A 1 100 ? -5.179 14.935 16.707 1.00 53.66 1087 THR A C 1
ATOM 690 O O . THR A 1 100 ? -4.466 15.086 15.762 1.00 52.89 1087 THR A O 1
ATOM 694 N N . ASP A 1 101 ? -6.418 15.392 16.793 1.00 55.99 1088 ASP A N 1
ATOM 695 C CA . ASP A 1 101 ? -7.038 16.364 15.910 1.00 57.79 1088 ASP A CA 1
ATOM 696 C C . ASP A 1 101 ? -7.364 17.570 16.807 1.00 56.88 1088 ASP A C 1
ATOM 697 O O . ASP A 1 101 ? -8.040 17.446 17.830 1.00 56.43 1088 ASP A O 1
ATOM 702 N N . SER A 1 102 ? -6.895 18.739 16.436 1.00 56.66 1089 SER A N 1
ATOM 703 C CA . SER A 1 102 ? -7.170 19.905 17.243 1.00 56.38 1089 SER A CA 1
ATOM 704 C C . SER A 1 102 ? -7.540 21.035 16.334 1.00 56.72 1089 SER A C 1
ATOM 705 O O . SER A 1 102 ? -7.145 21.051 15.184 1.00 56.64 1089 SER A O 1
ATOM 708 N N . SER A 1 103 ? -8.364 21.945 16.833 1.00 57.37 1090 SER A N 1
ATOM 709 C CA . SER A 1 103 ? -8.694 23.123 16.061 1.00 59.03 1090 SER A CA 1
ATOM 710 C C . SER A 1 103 ? -8.495 24.334 16.922 1.00 58.59 1090 SER A C 1
ATOM 711 O O . SER A 1 103 ? -8.607 24.271 18.141 1.00 57.27 1090 SER A O 1
ATOM 714 N N . ALA A 1 104 ? -8.117 25.427 16.284 1.00 60.13 1091 ALA A N 1
ATOM 715 C CA . ALA A 1 104 ? -7.697 26.619 17.025 1.00 60.98 1091 ALA A CA 1
ATOM 716 C C . ALA A 1 104 ? -8.056 27.883 16.281 1.00 62.85 1091 ALA A C 1
ATOM 717 O O . ALA A 1 104 ? -8.195 27.892 15.065 1.00 63.35 1091 ALA A O 1
ATOM 719 N N . SER A 1 105 ? -8.215 28.961 17.022 1.00 65.07 1092 SER A N 1
ATOM 720 C CA . SER A 1 105 ? -8.542 30.252 16.395 1.00 67.71 1092 SER A CA 1
ATOM 721 C C . SER A 1 105 ? -8.355 31.392 17.342 1.00 68.24 1092 SER A C 1
ATOM 722 O O . SER A 1 105 ? -8.219 31.193 18.548 1.00 68.43 1092 SER A O 1
ATOM 725 N N . ALA A 1 106 ? -8.328 32.581 16.763 1.00 69.63 1093 ALA A N 1
ATOM 726 C CA . ALA A 1 106 ? -8.201 33.815 17.509 1.00 70.19 1093 ALA A CA 1
ATOM 727 C C . ALA A 1 106 ? -8.739 34.946 16.624 1.00 71.72 1093 ALA A C 1
ATOM 728 O O . ALA A 1 106 ? -9.364 34.686 15.601 1.00 71.80 1093 ALA A O 1
ATOM 730 N N . ASP A 1 107 ? -8.517 36.192 17.017 1.00 73.04 1094 ASP A N 1
ATOM 731 C CA . ASP A 1 107 ? -9.123 37.319 16.299 1.00 75.20 1094 ASP A CA 1
ATOM 732 C C . ASP A 1 107 ? -8.700 37.348 14.818 1.00 75.39 1094 ASP A C 1
ATOM 733 O O . ASP A 1 107 ? -9.511 37.673 13.949 1.00 76.71 1094 ASP A O 1
ATOM 738 N N . VAL A 1 108 ? -7.447 36.971 14.548 1.00 73.79 1095 VAL A N 1
ATOM 739 C CA . VAL A 1 108 ? -6.850 37.076 13.211 1.00 73.58 1095 VAL A CA 1
ATOM 740 C C . VAL A 1 108 ? -6.415 35.756 12.569 1.00 71.51 1095 VAL A C 1
ATOM 741 O O . VAL A 1 108 ? -5.760 35.777 11.538 1.00 71.98 1095 VAL A O 1
ATOM 745 N N . PHE A 1 109 ? -6.755 34.611 13.153 1.00 68.93 1096 PHE A N 1
ATOM 746 C CA . PHE A 1 109 ? -6.463 33.350 12.483 1.00 66.76 1096 PHE A CA 1
ATOM 747 C C . PHE A 1 109 ? -7.315 32.161 12.902 1.00 65.40 1096 PHE A C 1
ATOM 748 O O . PHE A 1 109 ? -7.992 32.144 13.944 1.00 63.41 1096 PHE A O 1
ATOM 756 N N . SER A 1 110 ? -7.187 31.124 12.083 1.00 64.62 1097 SER A N 1
ATOM 757 C CA . SER A 1 110 ? -7.971 29.941 12.241 1.00 63.97 1097 SER A CA 1
ATOM 758 C C . SER A 1 110 ? -7.274 28.749 11.589 1.00 63.42 1097 SER A C 1
ATOM 759 O O . SER A 1 110 ? -6.588 28.900 10.575 1.00 64.23 1097 SER A O 1
ATOM 762 N N . GLY A 1 111 ? -7.434 27.570 12.178 1.00 62.12 1098 GLY A N 1
ATOM 763 C CA . GLY A 1 111 ? -6.989 26.367 11.515 1.00 61.88 1098 GLY A CA 1
ATOM 764 C C . GLY A 1 111 ? -7.004 25.092 12.317 1.00 60.54 1098 GLY A C 1
ATOM 765 O O . GLY A 1 111 ? -7.699 24.974 13.327 1.00 59.54 1098 GLY A O 1
ATOM 766 N N . LYS A 1 112 ? -6.212 24.132 11.855 1.00 60.40 1099 LYS A N 1
ATOM 767 C CA . LYS A 1 112 ? -6.291 22.773 12.383 1.00 60.13 1099 LYS A CA 1
ATOM 768 C C . LYS A 1 112 ? -4.954 22.098 12.411 1.00 59.32 1099 LYS A C 1
ATOM 769 O O . LYS A 1 112 ? -4.109 22.329 11.542 1.00 59.90 1099 LYS A O 1
ATOM 774 N N . THR A 1 113 ? -4.772 21.244 13.411 1.00 58.04 1100 THR A N 1
ATOM 775 C CA . THR A 1 113 ? -3.566 20.443 13.509 1.00 57.16 1100 THR A CA 1
ATOM 776 C C . THR A 1 113 ? -3.955 18.977 13.653 1.00 56.96 1100 THR A C 1
ATOM 777 O O . THR A 1 113 ? -4.940 18.644 14.321 1.00 56.19 1100 THR A O 1
ATOM 781 N N . LYS A 1 114 ? -3.149 18.128 13.028 1.00 56.70 1101 LYS A N 1
ATOM 782 C CA . LYS A 1 114 ? -3.362 16.694 12.961 1.00 56.80 1101 LYS A CA 1
ATOM 783 C C . LYS A 1 114 ? -2.072 16.033 13.398 1.00 55.70 1101 LYS A C 1
ATOM 784 O O . LYS A 1 114 ? -1.043 16.316 12.848 1.00 56.72 1101 LYS A O 1
ATOM 788 N N . SER A 1 115 ? -2.110 15.131 14.353 1.00 55.10 1102 SER A N 1
ATOM 789 C CA . SER A 1 115 ? -0.879 14.652 14.972 1.00 54.51 1102 SER A CA 1
ATOM 790 C C . SER A 1 115 ? -0.875 13.157 15.086 1.00 54.33 1102 SER A C 1
ATOM 791 O O . SER A 1 115 ? -1.868 12.570 15.425 1.00 54.68 1102 SER A O 1
ATOM 794 N N . VAL A 1 116 ? 0.254 12.536 14.806 1.00 54.51 1103 VAL A N 1
ATOM 795 C CA . VAL A 1 116 ? 0.403 11.114 15.031 1.00 54.50 1103 VAL A CA 1
ATOM 796 C C . VAL A 1 116 ? 1.708 10.899 15.802 1.00 53.66 1103 VAL A C 1
ATOM 797 O O . VAL A 1 116 ? 2.710 11.516 15.504 1.00 53.75 1103 VAL A O 1
ATOM 801 N N . GLY A 1 117 ? 1.654 10.077 16.844 1.00 52.77 1104 GLY A N 1
ATOM 802 C CA . GLY A 1 117 ? 2.813 9.823 17.678 1.00 52.08 1104 GLY A CA 1
ATOM 803 C C . GLY A 1 117 ? 2.998 8.361 18.020 1.00 51.74 1104 GLY A C 1
ATOM 804 O O . GLY A 1 117 ? 2.134 7.533 17.775 1.00 50.74 1104 GLY A O 1
ATOM 805 N N . ALA A 1 118 ? 4.162 8.074 18.578 1.00 51.72 1105 ALA A N 1
ATOM 806 C CA . ALA A 1 118 ? 4.558 6.731 18.991 1.00 52.03 1105 ALA A CA 1
ATOM 807 C C . ALA A 1 118 ? 5.523 6.872 20.157 1.00 52.05 1105 ALA A C 1
ATOM 808 O O . ALA A 1 118 ? 6.273 7.848 20.244 1.00 50.09 1105 ALA A O 1
ATOM 810 N N . GLY A 1 119 ? 5.529 5.867 21.029 1.00 52.60 1106 GLY A N 1
ATOM 811 C CA . GLY A 1 119 ? 6.455 5.881 22.139 1.00 52.56 1106 GLY A CA 1
ATOM 812 C C . GLY A 1 119 ? 6.583 4.601 22.922 1.00 52.25 1106 GLY A C 1
ATOM 813 O O . GLY A 1 119 ? 6.014 3.602 22.593 1.00 51.32 1106 GLY A O 1
ATOM 814 N N . LEU A 1 120 ? 7.324 4.724 24.011 1.00 52.43 1107 LEU A N 1
ATOM 815 C CA . LEU A 1 120 ? 7.792 3.629 24.838 1.00 52.80 1107 LEU A CA 1
ATOM 816 C C . LEU A 1 120 ? 7.616 4.122 26.250 1.00 50.85 1107 LEU A C 1
ATOM 817 O O . LEU A 1 120 ? 7.957 5.264 26.539 1.00 49.49 1107 LEU A O 1
ATOM 822 N N . TYR A 1 121 ? 7.131 3.262 27.131 1.00 49.80 1108 TYR A N 1
ATOM 823 C CA . TYR A 1 121 ? 7.054 3.611 28.529 1.00 48.46 1108 TYR A CA 1
ATOM 824 C C . TYR A 1 121 ? 7.475 2.474 29.438 1.00 49.49 1108 TYR A C 1
ATOM 825 O O . TYR A 1 121 ? 7.502 1.286 29.050 1.00 50.13 1108 TYR A O 1
ATOM 834 N N . ALA A 1 122 ? 7.780 2.838 30.671 1.00 49.49 1109 ALA A N 1
ATOM 835 C CA . ALA A 1 122 ? 8.008 1.863 31.746 1.00 50.26 1109 ALA A CA 1
ATOM 836 C C . ALA A 1 122 ? 7.305 2.473 32.934 1.00 50.34 1109 ALA A C 1
ATOM 837 O O . ALA 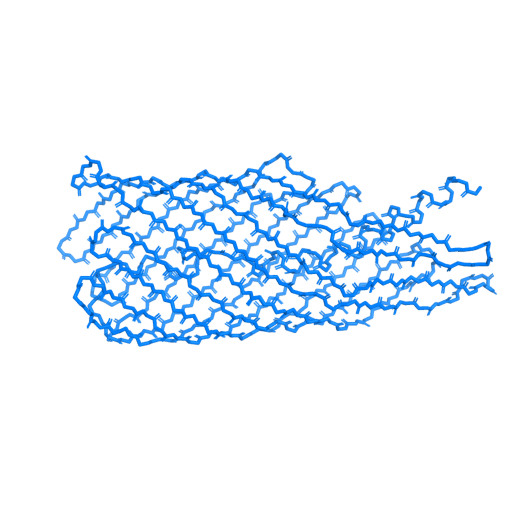A 1 122 ? 7.449 3.657 33.176 1.00 50.84 1109 ALA A O 1
ATOM 839 N N . SER A 1 123 ? 6.501 1.693 33.644 1.00 50.86 1110 SER A N 1
ATOM 840 C CA . SER A 1 123 ? 5.802 2.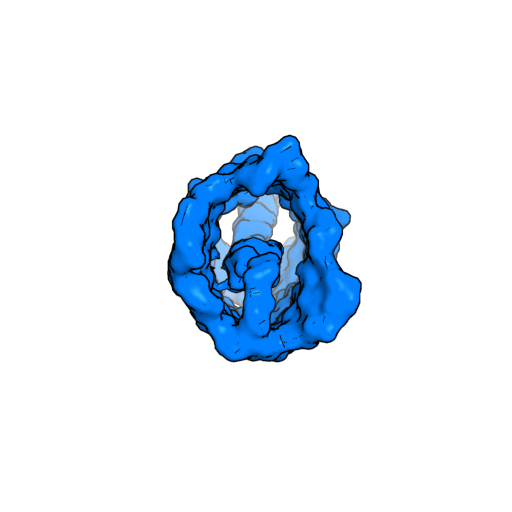193 34.794 1.00 50.59 1110 SER A CA 1
ATOM 841 C C . SER A 1 123 ? 6.090 1.219 35.886 1.00 51.72 1110 SER A C 1
ATOM 842 O O . SER A 1 123 ? 5.971 0.034 35.663 1.00 53.31 1110 SER A O 1
ATOM 845 N N . ALA A 1 124 ? 6.489 1.722 37.052 1.00 52.63 1111 ALA A N 1
ATOM 846 C CA . ALA A 1 124 ? 6.980 0.916 38.160 1.00 53.84 1111 ALA A CA 1
ATOM 847 C C . ALA A 1 124 ? 6.119 1.170 39.396 1.00 54.80 1111 ALA A C 1
ATOM 848 O O . ALA A 1 124 ? 6.240 2.246 40.012 1.00 56.33 1111 ALA A O 1
ATOM 850 N N . MET A 1 125 ? 5.266 0.191 39.748 1.00 54.20 1112 MET A N 1
ATOM 851 C CA . MET A 1 125 ? 4.345 0.293 40.850 1.00 54.01 1112 MET A CA 1
ATOM 852 C C . MET A 1 125 ? 4.876 -0.491 42.036 1.00 54.85 1112 MET A C 1
ATOM 853 O O . MET A 1 125 ? 5.006 -1.706 41.947 1.00 55.80 1112 MET A O 1
ATOM 858 N N . PHE A 1 126 ? 5.213 0.194 43.128 1.00 55.05 1113 PHE A N 1
ATOM 859 C CA . PHE A 1 126 ? 5.807 -0.445 44.312 1.00 56.36 1113 PHE A CA 1
ATOM 860 C C . PHE A 1 126 ? 4.760 -0.780 45.406 1.00 57.05 1113 PHE A C 1
ATOM 861 O O . PHE A 1 126 ? 3.866 0.020 45.678 1.00 56.80 1113 PHE A O 1
ATOM 869 N N . ASP A 1 127 ? 4.894 -1.942 46.034 1.00 57.89 1114 ASP A N 1
ATOM 870 C CA . ASP A 1 127 ? 4.056 -2.327 47.168 1.00 60.11 1114 ASP A CA 1
ATOM 871 C C . ASP A 1 127 ? 3.974 -1.283 48.288 1.00 60.38 1114 ASP A C 1
ATOM 872 O O . ASP A 1 127 ? 2.961 -1.163 48.965 1.00 61.09 1114 ASP A O 1
ATOM 877 N N . SER A 1 128 ? 5.044 -0.544 48.483 1.00 60.36 1115 SER A N 1
ATOM 878 C CA . SER A 1 128 ? 5.092 0.480 49.500 1.00 61.20 1115 SER A CA 1
ATOM 879 C C . SER A 1 128 ? 4.126 1.630 49.213 1.00 59.93 1115 SER A C 1
ATOM 880 O O . SER A 1 128 ? 3.802 2.373 50.116 1.00 61.84 1115 SER A O 1
ATOM 883 N N . GLY A 1 129 ? 3.665 1.780 47.973 1.00 57.69 1116 GLY A N 1
ATOM 884 C CA . GLY A 1 129 ? 2.828 2.913 47.595 1.00 55.75 1116 GLY A CA 1
ATOM 885 C C . GLY A 1 129 ? 3.550 3.876 46.664 1.00 54.73 1116 GLY A C 1
ATOM 886 O O . GLY A 1 129 ? 2.915 4.749 46.094 1.00 54.32 1116 GLY A O 1
ATOM 887 N N . ALA A 1 130 ? 4.869 3.714 46.504 1.00 54.41 1117 ALA A N 1
ATOM 888 C CA . ALA A 1 130 ? 5.675 4.517 45.568 1.00 53.27 1117 ALA A CA 1
ATOM 889 C C . ALA A 1 130 ? 5.385 4.135 44.114 1.00 51.19 1117 ALA A C 1
ATOM 890 O O . ALA A 1 130 ? 5.049 2.997 43.849 1.00 49.41 1117 ALA A O 1
ATOM 892 N N . TYR A 1 131 ? 5.557 5.080 43.192 1.00 50.49 1118 TYR A N 1
ATOM 893 C CA . TYR A 1 131 ? 5.544 4.762 41.752 1.00 50.38 1118 TYR A CA 1
ATOM 894 C C . TYR A 1 131 ? 6.474 5.659 40.928 1.00 50.80 1118 TYR A C 1
ATOM 895 O O . TYR A 1 131 ? 6.709 6.805 41.298 1.00 51.28 1118 TYR A O 1
ATOM 904 N N . ILE A 1 132 ? 7.017 5.097 39.842 1.00 50.69 1119 ILE A N 1
ATOM 905 C CA . ILE A 1 132 ? 7.720 5.857 38.837 1.00 50.81 1119 ILE A CA 1
ATOM 906 C C . ILE A 1 132 ? 7.148 5.520 37.462 1.00 50.57 1119 ILE A C 1
ATOM 907 O O . ILE A 1 132 ? 6.846 4.345 37.165 1.00 50.40 1119 ILE A O 1
ATOM 912 N N . ASP A 1 133 ? 6.994 6.559 36.637 1.00 49.87 1120 ASP A N 1
ATOM 913 C CA . ASP A 1 133 ? 6.574 6.416 35.254 1.00 49.55 1120 ASP A CA 1
ATOM 914 C C . ASP A 1 133 ? 7.504 7.180 34.350 1.00 49.23 1120 ASP A C 1
ATOM 915 O O . ASP A 1 133 ? 7.723 8.378 34.558 1.00 49.89 1120 ASP A O 1
ATOM 920 N N . LEU A 1 134 ? 8.036 6.499 33.340 1.00 49.30 1121 LEU A N 1
ATOM 921 C CA . LEU A 1 134 ? 8.985 7.085 32.415 1.00 49.30 1121 LEU A CA 1
ATOM 922 C C . LEU A 1 134 ? 8.434 6.957 31.010 1.00 49.78 1121 LEU A C 1
ATOM 923 O O . LEU A 1 134 ? 7.939 5.897 30.643 1.00 50.55 1121 LEU A O 1
ATOM 928 N N . ILE A 1 135 ? 8.458 8.013 30.217 1.00 50.31 1122 ILE A N 1
ATOM 929 C CA . ILE A 1 135 ? 7.941 7.864 28.852 1.00 51.36 1122 ILE A CA 1
ATOM 930 C C . ILE A 1 135 ? 8.740 8.687 27.843 1.00 52.14 1122 ILE A C 1
ATOM 931 O O . ILE A 1 135 ? 9.208 9.790 28.138 1.00 53.19 1122 ILE A O 1
ATOM 936 N N . GLY A 1 136 ? 8.949 8.099 26.673 1.00 52.12 1123 GLY A N 1
ATOM 937 C CA . GLY A 1 136 ? 9.634 8.746 25.585 1.00 51.84 1123 GLY A CA 1
ATOM 938 C C . GLY A 1 136 ? 8.750 8.584 24.374 1.00 51.58 1123 GLY A C 1
ATOM 939 O O . GLY A 1 136 ? 8.332 7.455 24.034 1.00 52.05 1123 GLY A O 1
ATOM 940 N N . LYS A 1 137 ? 8.458 9.689 23.707 1.00 51.22 1124 LYS A N 1
ATOM 941 C CA . LYS A 1 137 ? 7.781 9.595 22.438 1.00 51.14 1124 LYS A CA 1
ATOM 942 C C . LYS A 1 137 ? 8.131 10.626 21.391 1.00 50.39 1124 LYS A C 1
ATOM 943 O O . LYS A 1 137 ? 8.753 11.618 21.688 1.00 50.83 1124 LYS A O 1
ATOM 949 N N . TYR A 1 138 ? 7.769 10.315 20.155 1.00 50.25 1125 TYR A N 1
ATOM 950 C CA . TYR A 1 138 ? 7.861 11.178 18.971 1.00 50.67 1125 TYR A CA 1
ATOM 951 C C . TYR A 1 138 ? 6.447 11.471 18.390 1.00 49.90 1125 TYR A C 1
ATOM 952 O O . TYR A 1 138 ? 5.648 10.572 18.179 1.00 50.12 1125 TYR A O 1
ATOM 961 N N . VAL A 1 139 ? 6.162 12.739 18.126 1.00 49.72 1126 VAL A N 1
ATOM 962 C CA . VAL A 1 139 ? 4.890 13.203 17.572 1.00 48.45 1126 VAL A CA 1
ATOM 963 C C . VAL A 1 139 ? 5.135 14.056 16.329 1.00 49.20 1126 VAL A C 1
ATOM 964 O O . VAL A 1 139 ? 5.910 15.025 16.383 1.00 47.45 1126 VAL A O 1
ATOM 968 N N . HIS A 1 140 ? 4.492 13.661 15.220 1.00 50.58 1127 HIS A N 1
ATOM 969 C CA . HIS A 1 140 ? 4.506 14.398 13.947 1.00 52.17 1127 HIS A CA 1
ATOM 970 C C . HIS A 1 140 ? 3.260 15.253 13.751 1.00 52.15 1127 HIS A C 1
ATOM 971 O O . HIS A 1 140 ? 2.154 14.702 13.787 1.00 53.63 1127 HIS A O 1
ATOM 978 N N . HIS A 1 141 ? 3.412 16.548 13.468 1.00 52.08 1128 HIS A N 1
ATOM 979 C CA . HIS A 1 141 ? 2.258 17.480 13.374 1.00 52.39 1128 HIS A CA 1
ATOM 980 C C . HIS A 1 141 ? 2.075 18.034 11.964 1.00 54.15 1128 HIS A C 1
ATOM 981 O O . HIS A 1 141 ? 2.951 18.765 11.490 1.00 55.12 1128 HIS A O 1
ATOM 988 N N . ASP A 1 142 ? 0.935 17.764 11.329 1.00 54.34 1129 ASP A N 1
ATOM 989 C CA . ASP A 1 142 ? 0.550 18.498 10.150 1.00 56.71 1129 ASP A CA 1
ATOM 990 C C . ASP A 1 142 ? -0.358 19.680 10.546 1.00 57.20 1129 ASP A C 1
ATOM 991 O O . ASP A 1 142 ? -1.322 19.504 11.270 1.00 57.55 1129 ASP A O 1
ATOM 996 N N . ASN A 1 143 ? -0.053 20.873 10.051 1.00 58.08 1130 ASN A N 1
ATOM 997 C CA . ASN A 1 143 ? -0.748 22.099 10.455 1.00 58.12 1130 ASN A CA 1
ATOM 998 C C . ASN A 1 143 ? -1.283 22.818 9.248 1.00 59.97 1130 ASN A C 1
ATOM 999 O O . ASN A 1 143 ? -0.588 22.913 8.244 1.00 61.37 1130 ASN A O 1
ATOM 1004 N N . GLU A 1 144 ? -2.501 23.333 9.353 1.00 60.81 1131 GLU A N 1
ATOM 1005 C CA . GLU A 1 144 ? -3.040 24.258 8.371 1.00 62.77 1131 GLU A CA 1
ATOM 1006 C C . GLU A 1 144 ? -3.720 25.437 9.051 1.00 62.10 1131 GLU A C 1
ATOM 1007 O O . GLU A 1 144 ? -4.721 25.267 9.703 1.00 60.06 1131 GLU A O 1
ATOM 1013 N N . TYR A 1 145 ? -3.164 26.629 8.882 1.00 63.64 1132 TYR A N 1
ATOM 1014 C CA . TYR A 1 145 ? -3.726 27.832 9.498 1.00 64.93 1132 TYR A CA 1
ATOM 1015 C C . TYR A 1 145 ? -3.905 28.953 8.499 1.00 66.64 1132 TYR A C 1
ATOM 1016 O O . TYR A 1 145 ? -3.093 29.109 7.589 1.00 67.67 1132 TYR A O 1
ATOM 1025 N N . THR A 1 146 ? -5.004 29.686 8.667 1.00 67.33 1133 THR A N 1
ATOM 1026 C CA . THR A 1 146 ? -5.360 30.828 7.821 1.00 69.24 1133 THR A CA 1
ATOM 1027 C C . THR A 1 146 ? -5.441 32.117 8.647 1.00 69.29 1133 THR A C 1
ATOM 1028 O O . THR A 1 146 ? -6.253 32.232 9.545 1.00 68.32 1133 THR A O 1
ATOM 1032 N N . ALA A 1 147 ? -4.578 33.069 8.346 1.00 71.03 1134 ALA A N 1
ATOM 1033 C CA . ALA A 1 147 ? -4.699 34.422 8.883 1.00 72.46 1134 ALA A CA 1
ATOM 1034 C C . ALA A 1 147 ? -5.154 35.372 7.805 1.00 75.44 1134 ALA A C 1
ATOM 1035 O O . ALA A 1 147 ? -5.004 35.110 6.607 1.00 76.22 1134 ALA A O 1
ATOM 1037 N N . THR A 1 148 ? -5.695 36.496 8.255 1.00 77.71 1135 THR A N 1
ATOM 1038 C CA . THR A 1 148 ? -6.059 37.592 7.373 1.00 80.60 1135 THR A CA 1
ATOM 1039 C C . THR A 1 148 ? -5.071 38.765 7.491 1.00 81.70 1135 THR A C 1
ATOM 1040 O O . THR A 1 148 ? -4.862 39.503 6.502 1.00 83.84 1135 THR A O 1
ATOM 1044 N N . PHE A 1 149 ? -4.441 38.926 8.665 1.00 80.18 1136 PHE A N 1
ATOM 1045 C CA . PHE A 1 149 ? -3.486 40.018 8.863 1.00 80.64 1136 PHE A CA 1
ATOM 1046 C C . PHE A 1 149 ? -2.316 39.828 7.922 1.00 80.78 1136 PHE A C 1
ATOM 1047 O O . PHE A 1 149 ? -1.952 38.704 7.603 1.00 80.00 1136 PHE A O 1
ATOM 1055 N N . ALA A 1 150 ? -1.750 40.935 7.449 1.00 82.12 1137 ALA A N 1
ATOM 1056 C CA . ALA A 1 150 ? -0.508 40.910 6.663 1.00 81.90 1137 ALA A CA 1
ATOM 1057 C C . ALA A 1 150 ? -0.649 40.407 5.220 1.00 82.11 1137 ALA A C 1
ATOM 1058 O O . ALA A 1 150 ? 0.285 40.548 4.439 1.00 83.09 1137 ALA A O 1
ATOM 1059 N N . GLY A 1 151 ? -1.807 39.846 4.864 1.00 81.16 1138 GLY A N 1
ATOM 1060 C CA . GLY A 1 151 ? -1.981 39.156 3.576 1.00 81.21 1138 GLY A CA 1
ATOM 1061 C C . GLY A 1 151 ? -1.315 37.786 3.567 1.00 78.95 1138 GLY A C 1
ATOM 1062 O O . GLY A 1 151 ? -0.922 37.279 2.519 1.00 79.29 1138 GLY A O 1
ATOM 1063 N N . LEU A 1 152 ? -1.207 37.179 4.746 1.00 76.09 1139 LEU A N 1
ATOM 1064 C CA . LEU A 1 152 ? -0.525 35.901 4.905 1.00 73.73 1139 LEU A CA 1
ATOM 1065 C C . LEU A 1 152 ? -1.320 34.724 4.330 1.00 72.67 1139 LEU A C 1
ATOM 1066 O O . LEU A 1 152 ? -0.739 33.698 3.959 1.00 72.57 1139 LEU A O 1
ATOM 1071 N N . GLY A 1 153 ? -2.637 34.852 4.258 1.00 71.98 1140 GLY A N 1
ATOM 1072 C CA . GLY A 1 153 ? -3.453 33.796 3.694 1.00 71.20 1140 GLY A CA 1
ATOM 1073 C C . GLY A 1 153 ? -3.236 32.455 4.370 1.00 68.97 1140 GLY A C 1
ATOM 1074 O O . GLY A 1 153 ? -2.980 32.379 5.571 1.00 67.65 1140 GLY A O 1
ATOM 1075 N N . THR A 1 154 ? -3.338 31.384 3.593 1.00 68.75 1141 THR A N 1
ATOM 1076 C CA . THR A 1 154 ? -3.361 30.043 4.139 1.00 66.36 1141 THR A CA 1
ATOM 1077 C C . THR A 1 154 ? -1.975 29.423 4.102 1.00 65.66 1141 THR A C 1
ATOM 1078 O O . THR A 1 154 ? -1.259 29.565 3.130 1.00 66.11 1141 THR A O 1
ATOM 1082 N N . ARG A 1 155 ? -1.590 28.767 5.195 1.00 64.16 1142 ARG A N 1
ATOM 1083 C CA . ARG A 1 155 ? -0.274 28.115 5.287 1.00 64.03 1142 ARG A CA 1
ATOM 1084 C C . ARG A 1 155 ? -0.354 26.721 5.866 1.00 61.99 1142 ARG A C 1
ATOM 1085 O O . ARG A 1 155 ? -0.871 26.510 6.959 1.00 60.31 1142 ARG A O 1
ATOM 1093 N N . ASP A 1 156 ? 0.208 25.785 5.123 1.00 62.53 1143 ASP A N 1
ATOM 1094 C CA . ASP A 1 156 ? 0.336 24.408 5.545 1.00 61.54 1143 ASP A CA 1
ATOM 1095 C C . ASP A 1 156 ? 1.780 24.149 5.941 1.00 61.02 1143 ASP A C 1
ATOM 1096 O O . ASP A 1 156 ? 2.705 24.540 5.246 1.00 60.77 1143 ASP A O 1
ATOM 1101 N N . TYR A 1 157 ? 1.987 23.468 7.063 1.00 59.96 1144 TYR A N 1
ATOM 1102 C CA . TYR A 1 157 ? 3.348 23.098 7.417 1.00 59.62 1144 TYR A CA 1
ATOM 1103 C C . TYR A 1 157 ? 3.422 21.971 8.447 1.00 57.69 1144 TYR A C 1
ATOM 1104 O O . TYR A 1 157 ? 2.492 21.740 9.203 1.00 56.23 1144 TYR A O 1
ATOM 1113 N N . SER A 1 158 ? 4.558 21.292 8.465 1.00 58.17 1145 SER A N 1
ATOM 1114 C CA . SER A 1 158 ? 4.812 20.200 9.385 1.00 58.19 1145 SER A CA 1
ATOM 1115 C C . SER A 1 158 ? 5.706 20.635 10.523 1.00 56.48 1145 SER A C 1
ATOM 1116 O O . SER A 1 158 ? 6.477 21.538 10.384 1.00 57.11 1145 SER A O 1
ATOM 1119 N N . THR A 1 159 ? 5.526 20.023 11.675 1.00 54.87 1146 THR A N 1
ATOM 1120 C CA . THR A 1 159 ? 6.442 20.142 12.771 1.00 54.26 1146 THR A CA 1
ATOM 1121 C C . THR A 1 159 ? 6.544 18.762 13.417 1.00 53.70 1146 THR A C 1
ATOM 1122 O O . THR A 1 159 ? 5.754 17.894 13.122 1.00 52.58 1146 THR A O 1
ATOM 1126 N N . HIS A 1 160 ? 7.546 18.556 14.270 1.00 54.15 1147 HIS A N 1
ATOM 1127 C CA . HIS A 1 160 ? 7.630 17.317 15.044 1.00 53.72 1147 HIS A CA 1
ATOM 1128 C C . HIS A 1 160 ? 8.111 17.634 16.439 1.00 52.43 1147 HIS A C 1
ATOM 1129 O O . HIS A 1 160 ? 8.634 18.691 16.655 1.00 50.67 1147 HIS A O 1
ATOM 1136 N N . SER A 1 161 ? 7.893 16.701 17.367 1.00 52.29 1148 SER A N 1
ATOM 1137 C CA . SER A 1 161 ? 8.265 16.853 18.762 1.00 52.01 1148 SER A CA 1
ATOM 1138 C C . SER A 1 161 ? 8.794 15.568 19.355 1.00 51.62 1148 SER A C 1
ATOM 1139 O O . SER A 1 161 ? 8.311 14.499 19.044 1.00 51.95 1148 SER A O 1
ATOM 1142 N N . TRP A 1 162 ? 9.792 15.703 20.220 1.00 51.66 1149 TRP A N 1
ATOM 1143 C CA . TRP A 1 162 ? 10.279 14.619 21.049 1.00 50.67 1149 TRP A CA 1
ATOM 1144 C C . TRP A 1 162 ? 9.867 14.943 22.481 1.00 49.58 1149 TRP A C 1
ATOM 1145 O O . TRP A 1 162 ? 9.700 16.111 22.851 1.00 49.30 1149 TRP A O 1
ATOM 1156 N N A TYR A 1 163 ? 9.631 13.878 23.246 0.50 48.60 1150 TYR A N 1
ATOM 1157 N N B TYR A 1 163 ? 9.779 13.917 23.307 0.50 49.03 1150 TYR A N 1
ATOM 1158 C CA A TYR A 1 163 ? 9.123 13.952 24.603 0.50 47.51 1150 TYR A CA 1
ATOM 1159 C CA B TYR A 1 163 ? 9.157 14.060 24.592 0.50 48.19 1150 TYR A CA 1
ATOM 1160 C C A TYR A 1 163 ? 9.899 13.014 25.480 0.50 47.37 1150 TYR A C 1
ATOM 1161 C C B TYR A 1 163 ? 9.773 13.034 25.523 0.50 47.64 1150 TYR A C 1
ATOM 1162 O O A TYR A 1 163 ? 10.079 11.846 25.140 0.50 47.20 1150 TYR A O 1
ATOM 1163 O O B TYR A 1 163 ? 9.761 11.842 25.238 0.50 47.36 1150 TYR A O 1
ATOM 1180 N N . ALA A 1 164 ? 10.354 13.515 26.617 1.00 47.46 1151 ALA A N 1
ATOM 1181 C CA . ALA A 1 164 ? 10.978 12.646 27.617 1.00 47.86 1151 ALA A CA 1
ATOM 1182 C C . ALA A 1 164 ? 10.436 13.113 28.938 1.00 47.26 1151 ALA A C 1
ATOM 1183 O O . ALA A 1 164 ? 10.703 14.229 29.351 1.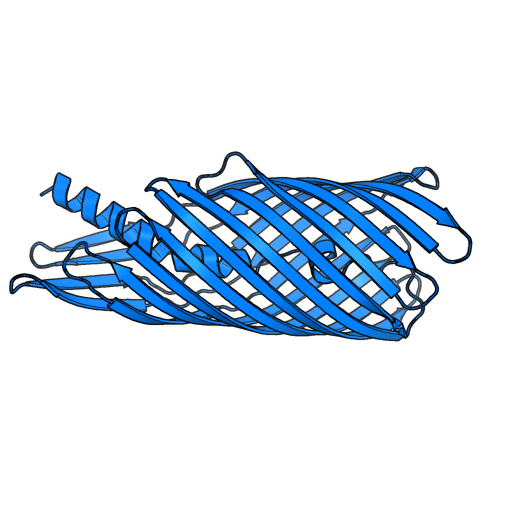00 47.42 1151 ALA A O 1
ATOM 1185 N N . GLY A 1 165 ? 9.660 12.259 29.589 1.00 47.13 1152 GLY A N 1
ATOM 1186 C CA . GLY A 1 165 ? 8.919 12.645 30.780 1.00 46.39 1152 GLY A CA 1
ATOM 1187 C C . GLY A 1 165 ? 9.205 11.679 31.888 1.00 46.60 1152 GLY A C 1
ATOM 1188 O O . GLY A 1 165 ? 9.350 10.504 31.623 1.00 47.29 1152 GLY A O 1
ATOM 1189 N N . ALA A 1 166 ? 9.295 12.190 33.120 1.00 46.57 1153 ALA A N 1
ATOM 1190 C CA . ALA A 1 166 ? 9.533 11.387 34.319 1.00 47.09 1153 ALA A CA 1
ATOM 1191 C C . ALA A 1 166 ? 8.553 11.833 35.458 1.00 47.37 1153 ALA A C 1
ATOM 1192 O O . ALA A 1 166 ? 8.456 13.013 35.758 1.00 46.05 1153 ALA A O 1
ATOM 1194 N N . GLU A 1 167 ? 7.844 10.877 36.070 1.00 47.90 1154 GLU A N 1
ATOM 1195 C CA . GLU A 1 167 ? 6.919 11.188 37.145 1.00 48.97 1154 GLU A CA 1
ATOM 1196 C C . GLU A 1 167 ? 7.175 10.270 38.304 1.00 50.22 1154 GLU A C 1
ATOM 1197 O O . GLU A 1 167 ? 7.367 9.103 38.108 1.00 50.85 1154 GLU A O 1
ATOM 1203 N N . ALA A 1 168 ? 7.146 10.811 39.512 1.00 51.41 1155 ALA A N 1
ATOM 1204 C CA . ALA A 1 168 ? 7.226 10.028 40.730 1.00 52.38 1155 ALA A CA 1
ATOM 1205 C C . ALA A 1 168 ? 6.148 10.497 41.691 1.00 52.97 1155 ALA A C 1
ATOM 1206 O O . ALA A 1 168 ? 5.755 11.656 41.670 1.00 52.25 1155 ALA A O 1
ATOM 1208 N N . GLY A 1 169 ? 5.675 9.582 42.530 1.00 54.10 1156 GLY A N 1
ATOM 1209 C CA . GLY A 1 169 ? 4.705 9.906 43.571 1.00 54.99 1156 GLY A CA 1
ATOM 1210 C C . GLY A 1 169 ? 4.671 8.863 44.674 1.00 55.99 1156 GLY A C 1
ATOM 1211 O O . GLY A 1 169 ? 5.311 7.800 44.586 1.00 57.28 1156 GLY A O 1
ATOM 1212 N N . TYR A 1 170 ? 3.907 9.151 45.704 1.00 56.36 1157 TYR A N 1
ATOM 1213 C CA . TYR A 1 170 ? 3.800 8.262 46.840 1.00 57.91 1157 TYR A CA 1
ATOM 1214 C C . TYR A 1 170 ? 2.370 8.215 47.441 1.00 56.74 1157 TYR A C 1
ATOM 1215 O O . TYR A 1 170 ? 1.895 9.197 47.987 1.00 56.41 1157 TYR A O 1
ATOM 1224 N N . ARG A 1 171 ? 1.726 7.056 47.354 1.00 56.06 1158 ARG A N 1
ATOM 1225 C CA . ARG A 1 171 ? 0.402 6.831 47.928 1.00 56.33 1158 ARG A CA 1
ATOM 1226 C C . ARG A 1 171 ? 0.436 6.363 49.387 1.00 58.46 1158 ARG A C 1
ATOM 1227 O O . ARG A 1 171 ? 0.724 5.200 49.656 1.00 58.67 1158 ARG A O 1
ATOM 1235 N N . TYR A 1 172 ? 0.107 7.281 50.294 1.00 59.55 1159 TYR A N 1
ATOM 1236 C CA . TYR A 1 172 ? 0.072 7.056 51.721 1.00 61.93 1159 TYR A CA 1
ATOM 1237 C C . TYR A 1 172 ? -1.356 6.717 52.185 1.00 62.36 1159 TYR A C 1
ATOM 1238 O O . TYR A 1 172 ? -2.273 7.540 52.053 1.00 62.50 1159 TYR A O 1
ATOM 1247 N N . HIS A 1 173 ? -1.559 5.519 52.720 1.00 62.47 1160 HIS A N 1
ATOM 1248 C CA . HIS A 1 173 ? -2.902 5.103 53.130 1.00 63.18 1160 HIS A CA 1
ATOM 1249 C C . HIS A 1 173 ? -3.201 5.559 54.548 1.00 65.29 1160 HIS A C 1
ATOM 1250 O O . HIS A 1 173 ? -2.714 4.963 55.509 1.00 66.18 1160 HIS A O 1
ATOM 1257 N N . VAL A 1 174 ? -3.994 6.626 54.650 1.00 65.61 1161 VAL A N 1
ATOM 1258 C CA . VAL A 1 174 ? -4.367 7.202 55.921 1.00 68.07 1161 VAL A CA 1
ATOM 1259 C C . VAL A 1 174 ? -5.313 6.272 56.695 1.00 69.86 1161 VAL A C 1
ATOM 1260 O O . VAL A 1 174 ? -5.228 6.190 57.905 1.00 71.64 1161 VAL A O 1
ATOM 1264 N N . THR A 1 175 ? -6.207 5.600 55.974 1.00 69.65 1162 THR A N 1
ATOM 1265 C CA . THR A 1 175 ? -7.023 4.504 56.487 1.00 71.13 1162 THR A CA 1
ATOM 1266 C C . THR A 1 175 ? -6.950 3.307 55.530 1.00 70.60 1162 THR A C 1
ATOM 1267 O O . THR A 1 175 ? -6.437 3.405 54.390 1.00 68.70 1162 THR A O 1
ATOM 1271 N N . GLU A 1 176 ? -7.497 2.180 55.968 1.00 72.14 1163 GLU A N 1
ATOM 1272 C CA . GLU A 1 176 ? -7.637 1.024 55.078 1.00 71.78 1163 GLU A CA 1
ATOM 1273 C C . GLU A 1 176 ? -8.256 1.398 53.739 1.00 70.02 1163 GLU A C 1
ATOM 1274 O O . GLU A 1 176 ? -8.054 0.668 52.778 1.00 69.54 1163 GLU A O 1
ATOM 1276 N N . ASP A 1 177 ? -9.009 2.508 53.683 1.00 69.72 1164 ASP A N 1
ATOM 1277 C CA . ASP A 1 177 ? -9.758 2.884 52.470 1.00 68.26 1164 ASP A CA 1
ATOM 1278 C C . ASP A 1 177 ? -9.571 4.313 51.953 1.00 66.54 1164 ASP A C 1
ATOM 1279 O O . ASP A 1 177 ? -10.118 4.640 50.9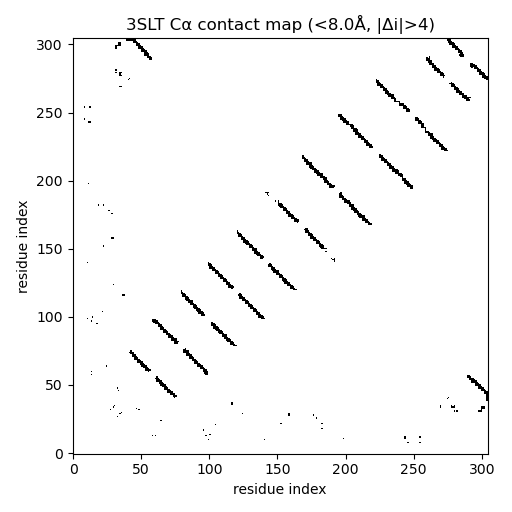23 1.00 65.78 1164 ASP A O 1
ATOM 1284 N N . ALA A 1 178 ? -8.826 5.160 52.653 1.00 66.28 1165 ALA A N 1
ATOM 1285 C CA . ALA A 1 178 ? -8.633 6.543 52.229 1.00 64.98 1165 ALA A CA 1
ATOM 1286 C C . ALA A 1 178 ? -7.133 6.785 51.969 1.00 63.49 1165 ALA A C 1
ATOM 1287 O O . ALA A 1 178 ? -6.304 6.182 52.656 1.00 64.85 1165 ALA A O 1
ATOM 1289 N N . TRP A 1 179 ? -6.780 7.637 50.994 1.00 60.75 1166 TRP A N 1
ATOM 1290 C CA . TRP A 1 179 ? -5.363 7.842 50.629 1.00 59.38 1166 TRP A CA 1
ATOM 1291 C C . TRP A 1 179 ? -5.039 9.233 50.108 1.00 58.67 1166 TRP A C 1
ATOM 1292 O O . TRP A 1 179 ? -5.912 9.924 49.595 1.00 57.94 1166 TRP A O 1
ATOM 1303 N N . ILE A 1 180 ? -3.769 9.608 50.263 1.00 58.57 1167 ILE A N 1
ATOM 1304 C CA . ILE A 1 180 ? -3.207 10.870 49.779 1.00 58.58 1167 ILE A CA 1
ATOM 1305 C C . ILE A 1 180 ? -1.969 10.553 48.930 1.00 57.37 1167 ILE A C 1
ATOM 1306 O O . ILE A 1 180 ? -1.196 9.650 49.250 1.00 56.95 1167 ILE A O 1
ATOM 1311 N N . GLU A 1 181 ? -1.751 11.338 47.887 1.00 56.17 1168 GLU A N 1
ATOM 1312 C CA . GLU A 1 181 ? -0.689 11.041 46.939 1.00 55.01 1168 GLU A CA 1
ATOM 1313 C C . GLU A 1 181 ? -0.045 12.287 46.350 1.00 54.13 1168 GLU A C 1
ATOM 1314 O O . GLU A 1 181 ? -0.512 12.786 45.346 1.00 51.30 1168 GLU A O 1
ATOM 1320 N N . PRO A 1 182 ? 1.041 12.782 46.981 1.00 55.82 1169 PRO A N 1
ATOM 1321 C CA . PRO A 1 182 ? 1.867 13.829 46.382 1.00 56.08 1169 PRO A CA 1
ATOM 1322 C C . PRO A 1 182 ? 2.591 13.313 45.162 1.00 55.30 1169 PRO A C 1
ATOM 1323 O O . PRO A 1 182 ? 2.920 12.136 45.092 1.00 55.45 1169 PRO A O 1
ATOM 1327 N N . GLN A 1 183 ? 2.821 14.191 44.203 1.00 55.57 1170 GLN A N 1
ATOM 1328 C CA . GLN A 1 183 ? 3.344 13.796 42.899 1.00 54.88 1170 GLN A CA 1
ATOM 1329 C C . GLN A 1 183 ? 4.185 14.927 42.347 1.00 54.59 1170 GLN A C 1
ATOM 1330 O O . GLN A 1 183 ? 3.867 16.097 42.519 1.00 54.61 1170 GLN A O 1
ATOM 1336 N N . ALA A 1 184 ? 5.228 14.544 41.642 1.00 54.29 1171 ALA A N 1
ATOM 1337 C CA . ALA A 1 184 ? 6.077 15.443 40.912 1.00 53.99 1171 ALA A CA 1
ATOM 1338 C C . ALA A 1 184 ? 6.311 14.858 39.493 1.00 52.40 1171 ALA A C 1
ATOM 1339 O O . ALA A 1 184 ? 6.472 13.659 39.336 1.00 51.78 1171 ALA A O 1
ATOM 1341 N N . GLU A 1 185 ? 6.344 15.720 38.487 1.00 51.91 1172 GLU A N 1
ATOM 1342 C CA . GLU A 1 185 ? 6.541 15.315 37.105 1.00 51.12 1172 GLU A CA 1
ATOM 1343 C C . GLU A 1 185 ? 7.369 16.346 36.369 1.00 51.58 1172 GLU A C 1
ATOM 1344 O O . GLU A 1 185 ? 7.157 17.565 36.534 1.00 51.99 1172 GLU A O 1
ATOM 1350 N N . LEU A 1 186 ? 8.286 15.857 35.542 1.00 51.48 1173 LEU A N 1
ATOM 1351 C CA . LEU A 1 186 ? 9.166 16.698 34.725 1.00 52.06 1173 LEU A CA 1
ATOM 1352 C C . LEU A 1 186 ? 9.171 16.151 33.295 1.00 51.13 1173 LEU A C 1
ATOM 1353 O O . LEU A 1 186 ? 9.362 14.967 33.105 1.00 51.82 1173 LEU A O 1
ATOM 1358 N N . VAL A 1 187 ? 8.871 17.000 32.319 1.00 50.96 1174 VAL A N 1
ATOM 1359 C CA . VAL A 1 187 ? 8.700 16.625 30.930 1.00 51.00 1174 VAL A CA 1
ATOM 1360 C C . VAL A 1 187 ? 9.536 17.543 30.057 1.00 51.93 1174 VAL A C 1
ATOM 1361 O O . VAL A 1 187 ? 9.283 18.750 29.985 1.00 52.06 1174 VAL A O 1
ATOM 1365 N N . TYR A 1 188 ? 10.547 16.975 29.408 1.00 53.21 1175 TYR A N 1
ATOM 1366 C CA . TYR A 1 188 ? 11.489 17.720 28.551 1.00 54.63 1175 TYR A CA 1
ATOM 1367 C C . TYR A 1 188 ? 11.108 17.436 27.097 1.00 54.18 1175 TYR A C 1
ATOM 1368 O O . TYR A 1 188 ? 10.811 16.293 26.746 1.00 54.46 1175 TYR A O 1
ATOM 1377 N N . GLY A 1 189 ? 11.100 18.446 26.245 1.00 54.90 1176 GLY A N 1
ATOM 1378 C CA . GLY A 1 189 ? 10.772 18.221 24.838 1.00 55.83 1176 GLY A CA 1
ATOM 1379 C C . GLY A 1 189 ? 11.546 19.047 23.856 1.00 58.75 1176 GLY A C 1
ATOM 1380 O O . GLY A 1 189 ? 12.468 19.805 24.219 1.00 59.84 1176 GLY A O 1
ATOM 1381 N N . SER A 1 190 ? 11.171 18.899 22.588 1.00 61.19 1177 SER A N 1
ATOM 1382 C CA . SER A 1 190 ? 11.674 19.750 21.502 1.00 63.29 1177 SER A CA 1
ATOM 1383 C C . SER A 1 190 ? 10.534 20.049 20.575 1.00 64.20 1177 SER A C 1
ATOM 1384 O O . SER A 1 190 ? 9.584 19.257 20.460 1.00 65.05 1177 SER A O 1
ATOM 1387 N N . VAL A 1 191 ? 10.663 21.136 19.837 1.00 64.84 1178 VAL A N 1
ATOM 1388 C CA . VAL A 1 191 ? 9.664 21.498 18.874 1.00 64.96 1178 VAL A CA 1
ATOM 1389 C C . VAL A 1 191 ? 10.386 22.130 17.701 1.00 66.11 1178 VAL A C 1
ATOM 1390 O O . VAL A 1 191 ? 11.177 23.051 17.872 1.00 67.04 1178 VAL A O 1
ATOM 1394 N N . SER A 1 192 ? 10.106 21.644 16.504 1.00 66.40 1179 SER A N 1
ATOM 1395 C CA . SER A 1 192 ? 10.793 22.116 15.341 1.00 67.49 1179 SER A CA 1
ATOM 1396 C C . SER A 1 192 ? 10.268 23.512 15.017 1.00 67.69 1179 SER A C 1
ATOM 1397 O O . SER A 1 192 ? 9.083 23.766 15.146 1.00 67.12 1179 SER A O 1
ATOM 1400 N N . GLY A 1 193 ? 11.164 24.403 14.603 1.00 68.37 1180 GLY A N 1
ATOM 1401 C CA . GLY A 1 193 ? 10.782 25.711 14.107 1.00 69.13 1180 GLY A CA 1
ATOM 1402 C C . GLY A 1 193 ? 10.313 25.691 12.660 1.00 69.78 1180 GLY A C 1
ATOM 1403 O O . GLY A 1 193 ? 10.471 24.697 11.964 1.00 69.67 1180 GLY A O 1
ATOM 1404 N N . LYS A 1 194 ? 9.719 26.797 12.217 1.00 70.48 1181 LYS A N 1
ATOM 1405 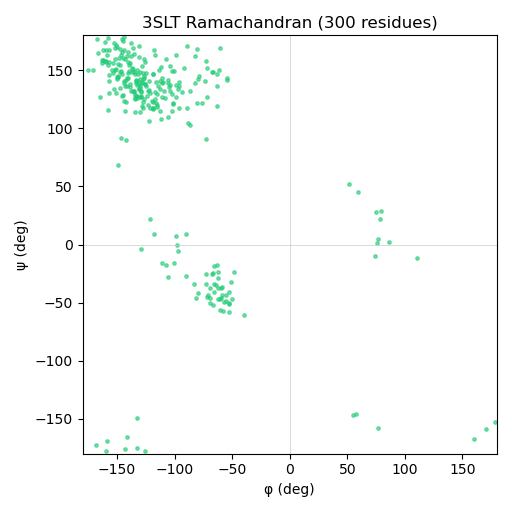C CA . LYS A 1 194 ? 9.353 26.974 10.813 1.00 71.49 1181 LYS A CA 1
ATOM 1406 C C . LYS A 1 194 ? 9.494 28.432 10.364 1.00 71.91 1181 LYS A C 1
ATOM 1407 O O . LYS A 1 194 ? 9.612 29.326 11.188 1.00 71.55 1181 LYS A O 1
ATOM 1412 N N . GLN A 1 195 ? 9.472 28.643 9.049 1.00 72.77 1182 GLN A N 1
ATOM 1413 C CA . GLN A 1 195 ? 9.529 29.971 8.449 1.00 73.70 1182 GLN A CA 1
ATOM 1414 C C . GLN A 1 195 ? 8.444 30.198 7.402 1.00 74.09 1182 GLN A C 1
ATOM 1415 O O . GLN A 1 195 ? 8.193 29.348 6.573 1.00 74.30 1182 GLN A O 1
ATOM 1417 N N . PHE A 1 196 ? 7.820 31.371 7.438 1.00 74.35 1183 PHE A N 1
ATOM 1418 C CA . PHE A 1 196 ? 7.026 31.860 6.319 1.00 75.18 1183 PHE A CA 1
ATOM 1419 C C . PHE A 1 196 ? 7.756 33.061 5.693 1.00 76.34 1183 PHE A C 1
ATOM 1420 O O . PHE A 1 196 ? 8.327 33.883 6.409 1.00 76.22 1183 PHE A O 1
ATOM 1428 N N . ALA A 1 197 ? 7.760 33.123 4.362 1.00 77.20 1184 ALA A N 1
ATOM 1429 C CA . ALA A 1 197 ? 8.212 34.279 3.614 1.00 78.56 1184 ALA A CA 1
ATOM 1430 C C . ALA A 1 197 ? 7.149 34.551 2.571 1.00 80.03 1184 ALA A C 1
ATOM 1431 O O . ALA A 1 197 ? 6.746 33.641 1.845 1.00 80.50 1184 ALA A O 1
ATOM 1433 N N . TRP A 1 198 ? 6.665 35.793 2.519 1.00 81.03 1185 TRP A N 1
ATOM 1434 C CA . TRP A 1 198 ? 5.593 36.143 1.607 1.00 82.27 1185 TRP A CA 1
ATOM 1435 C C . TRP A 1 198 ? 5.671 37.601 1.190 1.00 84.12 1185 TRP A C 1
ATOM 1436 O O . TRP A 1 198 ? 6.491 38.361 1.698 1.00 83.91 1185 TRP A O 1
ATOM 1447 N N . LYS A 1 199 ? 4.835 37.967 0.226 1.00 85.85 1186 LYS A N 1
ATOM 1448 C CA . LYS A 1 199 ? 4.755 39.330 -0.249 1.00 87.77 1186 LYS A CA 1
ATOM 1449 C C . LYS A 1 199 ? 3.376 39.895 0.059 1.00 87.89 1186 LYS A C 1
ATOM 1450 O O . LYS A 1 199 ? 2.375 39.196 -0.047 1.00 87.05 1186 LYS A O 1
ATOM 1454 N N . ASP A 1 200 ? 3.346 41.155 0.481 1.00 88.86 1187 ASP A N 1
ATOM 1455 C CA . ASP A 1 200 ? 2.100 41.899 0.665 1.00 89.77 1187 ASP A CA 1
ATOM 1456 C C . ASP A 1 200 ? 2.348 43.335 0.232 1.00 91.85 1187 ASP A C 1
ATOM 1457 O O . ASP A 1 200 ? 3.268 43.982 0.744 1.00 91.86 1187 ASP A O 1
ATOM 1462 N N . GLN A 1 201 ? 1.558 43.811 -0.733 1.00 93.98 1188 GLN A N 1
ATOM 1463 C CA . GLN A 1 201 ? 1.643 45.200 -1.211 1.00 96.17 1188 GLN A CA 1
ATOM 1464 C C . GLN A 1 201 ? 3.022 45.542 -1.769 1.00 97.43 1188 GLN A C 1
ATOM 1465 O O . GLN A 1 201 ? 3.593 46.588 -1.444 1.00 98.10 1188 GLN A O 1
ATOM 1466 N N . GLY A 1 202 ? 3.564 44.645 -2.590 1.00 97.80 1189 GLY A N 1
ATOM 1467 C CA . GLY A 1 202 ? 4.883 44.857 -3.210 1.00 98.86 1189 GLY A CA 1
ATOM 1468 C C . GLY A 1 202 ? 6.074 44.644 -2.283 1.00 97.10 1189 GLY A C 1
ATOM 1469 O O . GLY A 1 202 ? 7.218 44.795 -2.698 1.00 97.37 1189 GLY A O 1
ATOM 1470 N N . MET A 1 203 ? 5.813 44.263 -1.034 1.00 95.03 1190 MET A N 1
ATOM 1471 C CA . MET A 1 203 ? 6.863 44.202 -0.022 1.00 93.59 1190 MET A CA 1
ATOM 1472 C C . MET A 1 203 ? 7.111 42.785 0.433 1.00 91.18 1190 MET A C 1
ATOM 1473 O O . MET A 1 203 ? 6.169 42.032 0.681 1.00 90.04 1190 MET A O 1
ATOM 1475 N N . HIS A 1 204 ? 8.390 42.441 0.551 1.00 90.44 1191 HIS A N 1
ATOM 1476 C C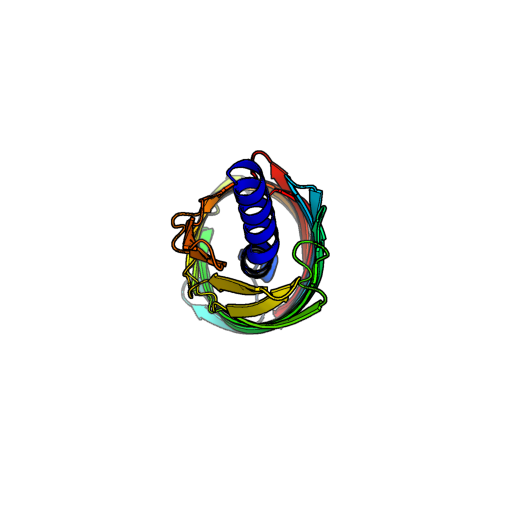A . HIS A 1 204 ? 8.806 41.176 1.128 1.00 88.27 1191 HIS A CA 1
ATOM 1477 C C . HIS A 1 204 ? 8.666 41.231 2.633 1.00 86.29 1191 HIS A C 1
ATOM 1478 O O . HIS A 1 204 ? 9.250 42.094 3.276 1.00 85.81 1191 HIS A O 1
ATOM 1485 N N . LEU A 1 205 ? 7.880 40.309 3.179 1.00 84.79 1192 LEU A N 1
ATOM 1486 C CA . LEU A 1 205 ? 7.759 40.134 4.617 1.00 83.53 1192 LEU A CA 1
ATOM 1487 C C . LEU A 1 205 ? 8.250 38.740 5.009 1.00 82.28 1192 LEU A C 1
ATOM 1488 O O . LEU A 1 205 ? 8.430 37.857 4.161 1.00 82.32 1192 LEU A O 1
ATOM 1493 N N . SER A 1 206 ? 8.445 38.538 6.305 1.00 81.13 1193 SER A N 1
ATOM 1494 C CA . SER A 1 206 ? 8.961 37.271 6.788 1.00 80.32 1193 SER A CA 1
ATOM 1495 C C . SER A 1 206 ? 8.731 37.104 8.275 1.00 79.35 1193 SER A C 1
ATOM 1496 O O . SER A 1 206 ? 8.638 38.088 9.025 1.00 78.91 1193 SER A O 1
ATOM 1499 N N . MET A 1 207 ? 8.712 35.830 8.674 1.00 79.19 1194 MET A N 1
ATOM 1500 C CA . MET A 1 207 ? 8.273 35.383 9.984 1.00 78.46 1194 MET A CA 1
ATOM 1501 C C . MET A 1 207 ? 8.906 34.015 10.231 1.00 78.11 1194 MET A C 1
ATOM 1502 O O . MET A 1 207 ? 8.624 33.058 9.494 1.00 78.47 1194 MET A O 1
ATOM 1507 N N . LYS A 1 208 ? 9.783 33.907 11.228 1.00 77.87 1195 LYS A N 1
ATOM 1508 C CA . LYS A 1 208 ? 10.475 32.634 11.459 1.00 77.62 1195 LYS A CA 1
ATOM 1509 C C . LYS A 1 208 ? 10.751 32.369 12.945 1.00 76.53 1195 LYS A C 1
ATOM 1510 O O . LYS A 1 208 ? 10.890 33.288 13.725 1.00 78.00 1195 LYS A O 1
ATOM 1514 N N . ASP A 1 209 ? 10.772 31.115 13.350 1.00 74.91 1196 ASP A N 1
ATOM 1515 C CA . ASP A 1 209 ? 11.046 30.808 14.738 1.00 73.87 1196 ASP A CA 1
ATOM 1516 C C . ASP A 1 209 ? 11.936 29.588 14.848 1.00 72.43 1196 ASP A C 1
ATOM 1517 O O . ASP A 1 209 ? 11.834 28.641 14.062 1.00 72.17 1196 ASP A O 1
ATOM 1522 N N . LYS A 1 210 ? 12.825 29.626 15.821 1.00 71.08 1197 LYS A N 1
ATOM 1523 C CA . LYS A 1 210 ? 13.844 28.609 15.929 1.00 70.42 1197 LYS A CA 1
ATOM 1524 C C . LYS A 1 210 ? 13.299 27.376 16.629 1.00 67.77 1197 LYS A C 1
ATOM 1525 O O . LYS A 1 210 ? 12.265 27.416 17.279 1.00 66.69 1197 LYS A O 1
ATOM 1531 N N . ASP A 1 211 ? 13.990 26.264 16.466 1.00 66.54 1198 ASP A N 1
ATOM 1532 C CA . ASP A 1 211 ? 13.701 25.088 17.257 1.00 64.42 1198 ASP A CA 1
ATOM 1533 C C . ASP A 1 211 ? 13.756 25.467 18.721 1.00 62.73 1198 ASP A C 1
ATOM 1534 O O . ASP A 1 211 ? 14.560 26.271 19.119 1.00 62.58 1198 ASP A O 1
ATOM 1539 N N . TYR A 1 212 ? 12.901 24.901 19.544 1.00 60.83 1199 TYR A N 1
ATOM 1540 C CA . TYR A 1 212 ? 13.036 25.194 20.946 1.00 60.65 1199 TYR A CA 1
ATOM 1541 C C . TYR A 1 212 ? 12.714 23.996 21.782 1.00 58.51 1199 TYR A C 1
ATOM 1542 O O . TYR A 1 212 ? 12.434 22.966 21.230 1.00 57.85 1199 TYR A O 1
ATOM 1551 N N . ASN A 1 213 ? 12.827 24.128 23.104 1.00 57.57 1200 ASN A N 1
ATOM 1552 C CA . ASN A 1 213 ? 12.831 22.993 24.012 1.00 56.84 1200 ASN A CA 1
ATOM 1553 C C . ASN A 1 213 ? 12.074 23.285 25.307 1.00 56.19 1200 ASN A C 1
ATOM 1554 O O . ASN A 1 213 ? 12.660 23.773 26.263 1.00 56.51 1200 ASN A O 1
ATOM 1559 N N . PRO A 1 214 ? 10.750 22.996 25.326 1.00 54.88 1201 PRO A N 1
ATOM 1560 C CA . PRO A 1 214 ? 9.929 23.086 26.532 1.00 53.70 1201 PRO A CA 1
ATOM 1561 C C . PRO A 1 214 ? 10.540 22.267 27.635 1.00 53.04 1201 PRO A C 1
ATOM 1562 O O . PRO A 1 214 ? 11.084 21.217 27.355 1.00 52.36 1201 PRO A O 1
ATOM 1566 N N . LEU A 1 215 ? 10.484 22.756 28.863 1.00 52.66 1202 LEU A N 1
ATOM 1567 C CA . LEU A 1 215 ? 10.608 21.915 30.048 1.00 52.65 1202 LEU A CA 1
ATOM 1568 C C . LEU A 1 215 ? 9.389 22.226 30.937 1.00 52.79 1202 LEU A C 1
ATOM 1569 O O . LEU A 1 215 ? 9.195 23.368 31.365 1.00 54.79 1202 LEU A O 1
ATOM 1574 N N . ILE A 1 216 ? 8.541 21.236 31.183 1.00 51.55 1203 ILE A N 1
ATOM 1575 C CA . ILE A 1 216 ? 7.313 21.495 31.917 1.00 50.84 1203 ILE A CA 1
ATOM 1576 C C . ILE A 1 216 ? 7.307 20.731 33.229 1.00 49.89 1203 ILE A C 1
ATOM 1577 O O . ILE A 1 216 ? 7.443 19.512 33.253 1.00 49.05 1203 ILE A O 1
ATOM 1582 N N . GLY A 1 217 ? 7.183 21.463 34.321 1.00 49.95 1204 GLY A N 1
ATOM 1583 C CA . GLY A 1 217 ? 7.181 20.883 35.664 1.00 50.90 1204 GLY A CA 1
ATOM 1584 C C . GLY A 1 217 ? 5.780 20.761 36.179 1.00 51.32 1204 GLY A C 1
ATOM 1585 O O . GLY A 1 217 ? 4.905 21.549 35.784 1.00 52.90 1204 GLY A O 1
ATOM 1586 N N . ARG A 1 218 ? 5.517 19.761 37.014 1.00 51.76 1205 ARG A N 1
ATOM 1587 C CA . ARG A 1 218 ? 4.218 19.680 37.716 1.00 51.42 1205 ARG A CA 1
ATOM 1588 C C . ARG A 1 218 ? 4.453 19.143 39.112 1.00 52.77 1205 ARG A C 1
ATOM 1589 O O . ARG A 1 218 ? 5.258 18.221 39.271 1.00 53.30 1205 ARG A O 1
ATOM 1597 N N . THR A 1 219 ? 3.797 19.751 40.110 1.00 53.77 1206 THR A N 1
ATOM 1598 C CA . THR A 1 219 ? 3.739 19.242 41.501 1.00 55.12 1206 THR A CA 1
ATOM 1599 C C . THR A 1 219 ? 2.262 19.293 42.007 1.00 55.58 1206 THR A C 1
ATOM 1600 O O . THR A 1 219 ? 1.536 20.248 41.770 1.00 55.64 1206 THR A O 1
ATOM 1604 N N . GLY A 1 220 ? 1.803 18.253 42.686 1.00 55.93 1207 GLY A N 1
ATOM 1605 C CA . GLY A 1 220 ? 0.422 18.215 43.118 1.00 55.39 1207 GLY A CA 1
ATOM 1606 C C . GLY A 1 220 ? 0.149 17.127 44.113 1.00 55.72 1207 GLY A C 1
ATOM 1607 O O . GLY A 1 220 ? 1.034 16.349 44.443 1.00 55.81 1207 GLY A O 1
ATOM 1608 N N . VAL A 1 221 ? -1.087 17.097 44.595 1.00 55.69 1208 VAL A N 1
ATOM 1609 C CA . VAL A 1 221 ? -1.589 16.036 45.465 1.00 56.70 1208 VAL A CA 1
ATOM 1610 C C . VAL A 1 221 ? -2.916 15.488 44.919 1.00 55.90 1208 VAL A C 1
ATOM 1611 O O . VAL A 1 221 ? -3.792 16.262 44.541 1.00 55.83 1208 VAL A O 1
ATOM 1615 N N . ASP A 1 222 ? -3.036 14.173 44.844 1.00 55.17 1209 ASP A N 1
ATOM 1616 C CA . ASP A 1 222 ? -4.330 13.526 44.684 1.00 56.25 1209 ASP A CA 1
ATOM 1617 C C . ASP A 1 222 ? -4.776 12.907 46.027 1.00 56.44 1209 ASP A C 1
ATOM 1618 O O . ASP A 1 222 ? -3.958 12.606 46.896 1.00 56.61 1209 ASP A O 1
ATOM 1623 N N . VAL A 1 223 ? -6.084 12.777 46.195 1.00 55.73 1210 VAL A N 1
ATOM 1624 C CA . VAL A 1 223 ? -6.678 12.130 47.371 1.00 56.35 1210 VAL A CA 1
ATOM 1625 C C . VAL A 1 223 ? -7.824 11.231 46.891 1.00 55.61 1210 VAL A C 1
ATOM 1626 O O . VAL A 1 223 ? -8.494 11.521 45.871 1.00 53.40 1210 VAL A O 1
ATOM 1630 N N . GLY A 1 224 ? -8.042 10.137 47.617 1.00 55.96 1211 GLY A N 1
ATOM 1631 C CA . GLY A 1 224 ? -8.960 9.104 47.145 1.00 55.73 1211 GLY A CA 1
ATOM 1632 C C . GLY A 1 224 ? -9.618 8.332 48.255 1.00 57.15 1211 GLY A C 1
ATOM 1633 O O . GLY A 1 224 ? -9.079 8.208 49.347 1.00 58.27 1211 GLY A O 1
ATOM 1634 N N . LYS A 1 225 ? -10.825 7.862 47.979 1.00 57.19 1212 LYS A N 1
ATOM 1635 C CA . LYS A 1 225 ? -11.600 7.070 48.929 1.00 58.53 1212 LYS A CA 1
ATOM 1636 C C . LYS A 1 225 ? -12.132 5.896 48.116 1.00 57.58 1212 LYS A C 1
ATOM 1637 O O . LYS A 1 225 ? -12.690 6.108 47.008 1.00 57.24 1212 LYS A O 1
ATOM 1643 N N . SER A 1 226 ? -11.922 4.673 48.590 1.00 57.15 1213 SER A N 1
ATOM 1644 C CA . SER A 1 226 ? -12.306 3.502 47.780 1.00 56.76 1213 SER A CA 1
ATOM 1645 C C . SER A 1 226 ? -13.467 2.691 48.356 1.00 57.34 1213 SER A C 1
ATOM 1646 O O . SER A 1 226 ? -13.721 2.696 49.540 1.00 58.33 1213 SER A O 1
ATOM 1649 N N . PHE A 1 227 ? -14.198 2.018 47.477 1.00 57.14 1214 PHE A N 1
ATOM 1650 C CA . PHE A 1 227 ? -15.309 1.149 47.901 1.00 57.63 1214 PHE A CA 1
ATOM 1651 C C . PHE A 1 227 ? -15.186 -0.172 47.151 1.00 56.92 1214 PHE A C 1
ATOM 1652 O O . PHE A 1 227 ? -14.813 -0.170 45.978 1.00 55.13 1214 PHE A O 1
ATOM 1660 N N . SER A 1 228 ? -15.468 -1.290 47.819 1.00 58.33 1215 SER A N 1
ATOM 1661 C CA . SER A 1 228 ? -15.305 -2.576 47.172 1.00 59.23 1215 SER A CA 1
ATOM 1662 C C . SER A 1 228 ? -16.293 -3.666 47.509 1.00 60.81 1215 SER A C 1
ATOM 1663 O O . SER A 1 228 ? -17.008 -3.635 48.507 1.00 62.71 1215 SER A O 1
ATOM 1666 N N . GLY A 1 229 ? -16.337 -4.639 46.610 1.00 60.74 1216 GLY A N 1
ATOM 1667 C CA . GLY A 1 229 ? -17.037 -5.911 46.844 1.00 61.64 1216 GLY A CA 1
ATOM 1668 C C . GLY A 1 229 ? -16.050 -6.989 46.409 1.00 61.09 1216 GLY A C 1
ATOM 1669 O O . GLY A 1 229 ? -14.930 -6.669 46.050 1.00 58.98 1216 GLY A O 1
ATOM 1670 N N . LYS A 1 230 ? -16.481 -8.251 46.428 1.00 62.09 1217 LYS A N 1
ATOM 1671 C CA . LYS A 1 230 ? -15.643 -9.387 46.031 1.00 61.85 1217 LYS A CA 1
ATOM 1672 C C . LYS A 1 230 ? -15.134 -9.325 44.603 1.00 59.73 1217 LYS A C 1
ATOM 1673 O O . LYS A 1 230 ? -13.997 -9.714 44.377 1.00 59.92 1217 LYS A O 1
ATOM 1679 N N . ASP A 1 231 ? -15.951 -8.827 43.660 1.00 57.73 1218 ASP A N 1
ATOM 1680 C CA . ASP A 1 231 ? -15.603 -8.792 42.234 1.00 55.39 1218 ASP A CA 1
ATOM 1681 C C . ASP A 1 231 ? -15.611 -7.380 41.604 1.00 54.05 1218 ASP A C 1
ATOM 1682 O O . ASP A 1 231 ? -15.678 -7.230 40.365 1.00 52.68 1218 ASP A O 1
ATOM 1687 N N . TRP A 1 232 ? -15.474 -6.346 42.438 1.00 53.46 1219 TRP A N 1
ATOM 1688 C CA . TRP A 1 232 ? -15.476 -4.965 41.928 1.00 51.71 1219 TRP A CA 1
ATOM 1689 C C . TRP A 1 232 ? -14.826 -3.992 42.893 1.00 51.84 1219 TRP A C 1
ATOM 1690 O O . TRP A 1 232 ? -14.776 -4.241 44.098 1.00 51.83 1219 TRP A O 1
ATOM 1701 N N . LYS A 1 233 ? -14.379 -2.865 42.350 1.00 51.73 1220 LYS A N 1
ATOM 1702 C CA . LYS A 1 233 ? -13.867 -1.761 43.168 1.00 53.06 1220 LYS A CA 1
ATOM 1703 C C . LYS A 1 233 ? -14.129 -0.401 42.503 1.00 52.29 1220 LYS A C 1
ATOM 1704 O O . LYS A 1 233 ? -14.061 -0.287 41.280 1.00 50.35 1220 LYS A O 1
ATOM 1710 N N . VAL A 1 234 ? -14.428 0.621 43.306 1.00 52.97 1221 VAL A N 1
ATOM 1711 C CA . VAL A 1 234 ? -14.468 1.995 42.782 1.00 52.28 1221 VAL A CA 1
ATOM 1712 C C . VAL A 1 234 ? -13.772 2.956 43.726 1.00 52.87 1221 VAL A C 1
ATOM 1713 O O . VAL A 1 234 ? -14.041 2.951 44.939 1.00 54.13 1221 VAL A O 1
ATOM 1717 N N . THR A 1 235 ? -12.885 3.779 43.157 1.00 52.00 1222 THR A N 1
ATOM 1718 C CA . THR A 1 235 ? -12.234 4.838 43.883 1.00 52.66 1222 THR A CA 1
ATOM 1719 C C . THR A 1 235 ? -12.650 6.176 43.332 1.00 52.84 1222 THR A C 1
ATOM 1720 O O . THR A 1 235 ? -12.389 6.467 42.138 1.00 52.46 1222 THR A O 1
ATOM 1724 N N . ALA A 1 236 ? -13.261 6.995 44.192 1.00 53.40 1223 ALA A N 1
ATOM 1725 C CA . ALA A 1 236 ? -13.486 8.413 43.880 1.00 53.86 1223 ALA A CA 1
ATOM 1726 C C . ALA A 1 236 ? -12.216 9.151 44.184 1.00 54.26 1223 ALA A C 1
ATOM 1727 O O . ALA A 1 236 ? -11.560 8.868 45.175 1.00 56.15 1223 ALA A O 1
ATOM 1729 N N . ARG A 1 237 ? -11.845 10.086 43.331 1.00 54.57 1224 ARG A N 1
ATOM 1730 C CA . ARG A 1 237 ? -10.627 10.808 43.563 1.00 55.41 1224 ARG A CA 1
ATOM 1731 C C . ARG A 1 237 ? -10.727 12.238 43.070 1.00 55.29 1224 ARG A C 1
ATOM 1732 O O . ARG A 1 237 ? -11.667 12.598 42.361 1.00 53.93 1224 ARG A O 1
ATOM 1740 N N . ALA A 1 238 ? -9.721 13.023 43.472 1.00 55.85 1225 ALA A N 1
ATOM 1741 C CA . ALA A 1 238 ? -9.681 14.464 43.255 1.00 56.63 1225 ALA A CA 1
ATOM 1742 C C . ALA A 1 238 ? -8.255 14.872 43.364 1.00 56.63 1225 ALA A C 1
ATOM 1743 O O . ALA A 1 238 ? -7.443 14.123 43.814 1.00 58.32 1225 ALA A O 1
ATOM 1745 N N . GLY A 1 239 ? -7.921 16.071 42.959 1.00 57.71 1226 GLY A N 1
ATOM 1746 C CA . GLY A 1 239 ? -6.526 16.449 42.945 1.00 57.31 1226 GLY A CA 1
ATOM 1747 C C . GLY A 1 239 ? -6.308 17.890 42.562 1.00 57.62 1226 GLY A C 1
ATOM 1748 O O . GLY A 1 239 ? -7.087 18.498 41.807 1.00 57.56 1226 GLY A O 1
ATOM 1749 N N . LEU A 1 240 ? -5.223 18.420 43.107 1.00 57.81 1227 LEU A N 1
ATOM 1750 C CA . LEU A 1 240 ? -4.861 19.799 42.979 1.00 57.41 1227 LEU A CA 1
ATOM 1751 C C . LEU A 1 240 ? -3.368 19.771 42.641 1.00 56.59 1227 LEU A C 1
ATOM 1752 O O . LEU A 1 240 ? -2.590 19.144 43.362 1.00 55.87 1227 LEU A O 1
ATOM 1757 N N . GLY A 1 241 ? -2.991 20.408 41.531 1.00 55.41 1228 GLY A N 1
ATOM 1758 C CA . GLY A 1 241 ? -1.605 20.531 41.136 1.00 54.86 1228 GLY A CA 1
ATOM 1759 C C . GLY A 1 241 ? -1.226 21.913 40.612 1.00 55.29 1228 GLY A C 1
ATOM 1760 O O . GLY A 1 241 ? -2.085 22.777 40.407 1.00 54.98 1228 GLY A O 1
ATOM 1761 N N . TYR A 1 242 ? 0.079 22.091 40.379 1.00 55.10 1229 TYR A N 1
ATOM 1762 C CA . TYR A 1 242 ? 0.650 23.302 39.847 1.00 55.38 1229 TYR A CA 1
ATOM 1763 C C . TYR A 1 242 ? 1.512 22.920 38.655 1.00 53.86 1229 TYR A C 1
ATOM 1764 O O . TYR A 1 242 ? 2.457 22.182 38.812 1.00 54.48 1229 TYR A O 1
ATOM 1773 N N . GLN A 1 243 ? 1.178 23.428 37.475 1.00 53.20 1230 GLN A N 1
ATOM 1774 C CA . GLN A 1 243 ? 1.881 23.156 36.221 1.00 52.43 1230 GLN A CA 1
ATOM 1775 C C . GLN A 1 243 ? 2.539 24.461 35.785 1.00 53.47 1230 GLN A C 1
ATOM 1776 O O . GLN A 1 243 ? 1.908 25.520 35.848 1.00 52.98 1230 GLN A O 1
ATOM 1782 N N . PHE A 1 244 ? 3.825 24.377 35.386 1.00 54.67 1231 PHE A N 1
ATOM 1783 C CA . PHE A 1 244 ? 4.694 25.565 35.172 1.00 55.04 1231 PHE A CA 1
ATOM 1784 C C . PHE A 1 244 ? 5.753 25.337 34.131 1.00 54.70 1231 PHE A C 1
ATOM 1785 O O . PHE A 1 244 ? 6.444 24.352 34.223 1.00 54.95 1231 PHE A O 1
ATOM 1793 N N . ASP A 1 245 ? 5.917 26.235 33.158 1.00 55.19 1232 ASP A N 1
ATOM 1794 C CA . ASP A 1 245 ? 7.164 26.237 32.341 1.00 56.18 1232 ASP A CA 1
ATOM 1795 C C . ASP A 1 245 ? 8.405 26.533 33.196 1.00 57.59 1232 ASP A C 1
ATOM 1796 O O . ASP A 1 245 ? 8.401 27.458 34.018 1.00 59.19 1232 ASP A O 1
ATOM 1801 N N . LEU A 1 246 ? 9.477 25.779 32.973 1.00 58.63 1233 LEU A N 1
ATOM 1802 C CA . LEU A 1 246 ? 10.811 26.097 33.570 1.00 60.05 1233 LEU A CA 1
ATOM 1803 C C . LEU A 1 246 ? 11.786 26.802 32.601 1.00 60.95 1233 LEU A C 1
ATOM 1804 O O . LEU A 1 246 ? 12.798 27.350 33.023 1.00 62.60 1233 LEU A O 1
ATOM 1809 N N . LEU A 1 247 ? 11.479 26.758 31.310 1.00 61.26 1234 LEU A N 1
ATOM 1810 C CA . LEU A 1 247 ? 12.179 27.499 30.272 1.00 62.82 1234 LEU A CA 1
ATOM 1811 C C . LEU A 1 247 ? 11.211 28.173 29.291 1.00 63.63 1234 LEU A C 1
ATOM 1812 O O . LEU A 1 247 ? 10.054 27.796 29.168 1.00 63.19 1234 LEU A O 1
ATOM 1817 N N . ALA A 1 248 ? 11.733 29.126 28.536 1.00 65.70 1235 ALA A N 1
ATOM 1818 C CA . ALA A 1 248 ? 11.021 29.696 27.407 1.00 66.54 1235 ALA A CA 1
ATOM 1819 C C . ALA A 1 248 ? 12.046 30.113 26.372 1.00 68.02 1235 ALA A C 1
ATOM 1820 O O . ALA A 1 248 ? 12.213 31.310 26.131 1.00 69.46 1235 ALA A O 1
ATOM 1822 N N . ASN A 1 249 ? 12.710 29.138 25.757 1.00 68.34 1236 ASN A N 1
ATOM 1823 C CA . ASN A 1 249 ? 13.841 29.409 24.860 1.00 70.19 1236 ASN A CA 1
ATOM 1824 C C . ASN A 1 249 ? 13.470 29.606 23.383 1.00 70.86 1236 ASN A C 1
ATOM 1825 O O . ASN A 1 249 ? 14.356 29.647 22.513 1.00 71.97 1236 ASN A O 1
ATOM 1830 N N . GLY A 1 250 ? 12.173 29.700 23.102 1.00 70.77 1237 GLY A N 1
ATOM 1831 C CA . GLY A 1 250 ? 11.690 30.047 21.767 1.00 71.49 1237 GLY A CA 1
ATOM 1832 C C . GLY A 1 250 ? 11.912 31.516 21.435 1.00 72.83 1237 GLY A C 1
ATOM 1833 O O . GLY A 1 250 ? 12.098 32.354 22.320 1.00 74.08 1237 GLY A O 1
ATOM 1834 N N . GLU A 1 251 ? 11.938 31.818 20.144 1.00 73.36 1238 GLU A N 1
ATOM 1835 C CA . GLU A 1 251 ? 12.083 33.189 19.672 1.00 74.28 1238 GLU A CA 1
ATOM 1836 C C . GLU A 1 251 ? 11.518 33.264 18.270 1.00 74.05 1238 GLU A C 1
ATOM 1837 O O . GLU A 1 251 ? 11.847 32.445 17.410 1.00 73.48 1238 GLU A O 1
ATOM 1843 N N . THR A 1 252 ? 10.661 34.250 18.049 1.00 74.08 1239 THR A N 1
ATOM 1844 C CA . THR A 1 252 ? 10.162 34.540 16.716 1.00 74.42 1239 THR A CA 1
ATOM 1845 C C . THR A 1 252 ? 10.826 35.794 16.182 1.00 75.39 1239 THR A C 1
ATOM 1846 O O . THR A 1 252 ? 11.043 36.745 16.919 1.00 75.85 1239 THR A O 1
ATOM 1850 N N . VAL A 1 253 ? 11.138 35.794 14.897 1.00 75.92 1240 VAL A N 1
ATOM 1851 C CA . VAL A 1 253 ? 11.742 36.954 14.281 1.00 77.65 1240 VAL A CA 1
ATOM 1852 C C . VAL A 1 253 ? 10.824 37.458 13.193 1.00 78.17 1240 VAL A C 1
ATOM 1853 O O . VAL A 1 253 ? 10.459 36.711 12.301 1.00 77.47 1240 VAL A O 1
ATOM 1857 N N . LEU A 1 254 ? 10.419 38.718 13.312 1.00 79.59 1241 LEU A N 1
ATOM 1858 C CA . LEU A 1 254 ? 9.686 39.424 12.253 1.00 81.20 1241 LEU A CA 1
ATOM 1859 C C . LEU A 1 254 ? 10.709 40.269 11.504 1.00 82.74 1241 LEU A C 1
ATOM 1860 O O . LEU A 1 254 ? 11.557 40.900 12.113 1.00 82.51 1241 LEU A O 1
ATOM 1865 N N . ARG A 1 255 ? 10.605 40.275 10.184 1.00 84.38 1242 ARG A N 1
ATOM 1866 C CA . ARG A 1 255 ? 11.605 40.876 9.315 1.00 86.48 1242 ARG A CA 1
ATOM 1867 C C . ARG A 1 255 ? 10.878 41.513 8.136 1.00 88.48 1242 ARG A C 1
ATOM 1868 O O . ARG A 1 255 ? 10.090 40.849 7.457 1.00 87.90 1242 ARG A O 1
ATOM 1872 N N . ASP A 1 256 ? 11.094 42.813 7.930 1.00 91.08 1243 ASP A N 1
ATOM 1873 C CA . ASP A 1 256 ? 10.530 43.514 6.766 1.00 93.52 1243 ASP A CA 1
ATOM 1874 C C . ASP A 1 256 ? 11.510 44.538 6.197 1.00 95.83 1243 ASP A C 1
ATOM 1875 O O . ASP A 1 256 ? 12.693 44.512 6.523 1.00 96.22 1243 ASP A O 1
ATOM 1880 N N . ALA A 1 257 ? 11.021 45.424 5.339 1.00 98.07 1244 ALA A N 1
ATOM 1881 C CA . ALA A 1 257 ? 11.855 46.478 4.758 1.00 100.86 1244 ALA A CA 1
ATOM 1882 C C . ALA A 1 257 ? 12.595 47.297 5.821 1.00 101.56 1244 ALA A C 1
ATOM 1883 O O . ALA A 1 257 ? 13.836 47.374 5.813 1.00 102.25 1244 ALA A O 1
ATOM 1884 N N . SER A 1 258 ? 11.819 47.899 6.725 1.00 101.24 1245 SER A N 1
ATOM 1885 C CA . SER A 1 258 ? 12.349 48.725 7.813 1.00 101.33 1245 SER A CA 1
ATOM 1886 C C . SER A 1 258 ? 13.414 48.026 8.651 1.00 100.09 1245 SER A C 1
ATOM 1887 O O . SER A 1 258 ? 14.386 48.670 9.038 1.00 101.10 1245 SER A O 1
ATOM 1890 N N . GLY A 1 259 ? 13.214 46.733 8.944 1.00 97.93 1246 GLY A N 1
ATOM 1891 C CA . GLY A 1 259 ? 14.169 45.945 9.738 1.00 96.73 1246 GLY A CA 1
ATOM 1892 C C . GLY A 1 259 ? 13.634 44.664 10.397 1.00 94.53 1246 GLY A C 1
ATOM 1893 O O . GLY A 1 259 ? 12.543 44.180 10.088 1.00 93.17 1246 GLY A O 1
ATOM 1894 N N . GLU A 1 260 ? 14.437 44.125 11.316 1.00 93.55 1247 GLU A N 1
ATOM 1895 C CA . GLU A 1 260 ? 14.111 42.927 12.073 1.00 91.51 1247 GLU A CA 1
ATOM 1896 C C . GLU A 1 260 ? 13.358 43.256 13.355 1.00 90.49 1247 GLU A C 1
ATOM 1897 O O . GLU A 1 260 ? 13.210 44.406 13.729 1.00 91.90 1247 GLU A O 1
ATOM 1903 N N . LYS A 1 261 ? 12.868 42.212 14.005 1.00 88.81 1248 LYS A N 1
ATOM 1904 C CA . LYS A 1 261 ? 12.214 42.289 15.311 1.00 87.44 1248 LYS A CA 1
ATOM 1905 C C . LYS A 1 261 ? 12.123 40.879 15.929 1.00 84.95 1248 LYS A C 1
ATOM 1906 O O . LYS A 1 261 ? 11.631 39.948 15.306 1.00 83.03 1248 LYS A O 1
ATOM 1909 N N . ARG A 1 262 ? 12.616 40.757 17.155 1.00 84.33 1249 ARG A N 1
ATOM 1910 C CA . ARG A 1 262 ? 12.686 39.491 17.867 1.00 82.80 1249 ARG A CA 1
ATOM 1911 C C . ARG A 1 262 ? 11.671 39.494 19.013 1.00 81.76 1249 ARG A C 1
ATOM 1912 O O . ARG A 1 262 ? 11.568 40.465 19.758 1.00 82.55 1249 ARG A O 1
ATOM 1920 N N . ILE A 1 263 ? 10.901 38.417 19.116 1.00 80.23 1250 ILE A N 1
ATOM 1921 C CA . ILE A 1 263 ? 9.909 38.243 20.173 1.00 79.15 1250 ILE A CA 1
ATOM 1922 C C . ILE A 1 263 ? 10.315 37.003 20.949 1.00 77.83 1250 ILE A C 1
ATOM 1923 O O . ILE A 1 263 ? 10.347 35.910 20.390 1.00 77.02 1250 ILE A O 1
ATOM 1928 N N . LYS A 1 264 ? 10.629 37.151 22.228 1.00 77.58 1251 LYS A N 1
ATOM 1929 C CA . LYS A 1 264 ? 11.124 35.996 22.989 1.00 76.70 1251 LYS A CA 1
ATOM 1930 C C . LYS A 1 264 ? 9.979 35.243 23.676 1.00 74.52 1251 LYS A C 1
ATOM 1931 O O . LYS A 1 264 ? 8.960 35.824 23.987 1.00 74.01 1251 LYS A O 1
ATOM 1933 N N . GLY A 1 265 ? 10.158 33.940 23.894 1.00 73.04 1252 GLY A N 1
ATOM 1934 C CA . GLY A 1 265 ? 9.132 33.107 24.531 1.00 71.40 1252 GLY A CA 1
ATOM 1935 C C . GLY A 1 265 ? 8.931 33.503 25.978 1.00 71.46 1252 GLY A C 1
ATOM 1936 O O . GLY A 1 265 ? 9.876 33.966 26.627 1.00 73.66 1252 GLY A O 1
ATOM 1937 N N . GLU A 1 266 ? 7.713 33.351 26.484 1.00 69.83 1253 GLU A N 1
ATOM 1938 C CA . GLU A 1 266 ? 7.403 33.673 27.881 1.00 69.60 1253 GLU A CA 1
ATOM 1939 C C . GLU A 1 266 ? 6.931 32.397 28.590 1.00 67.48 1253 GLU A C 1
ATOM 1940 O O . GLU A 1 266 ? 6.332 31.548 27.986 1.00 67.31 1253 GLU A O 1
ATOM 1943 N N . LYS A 1 267 ? 7.237 32.274 29.870 1.00 66.32 1254 LYS A N 1
ATOM 1944 C CA . LYS A 1 267 ? 6.819 31.158 30.687 1.00 64.16 1254 LYS A CA 1
ATOM 1945 C C . LYS A 1 267 ? 5.366 31.368 31.099 1.00 62.33 1254 LYS A C 1
ATOM 1946 O O . LYS A 1 267 ? 4.968 32.467 31.314 1.00 63.02 1254 LYS A O 1
ATOM 1952 N N . ASP A 1 268 ? 4.599 30.290 31.198 1.00 59.74 1255 ASP A N 1
ATOM 1953 C CA . ASP A 1 268 ? 3.243 30.315 31.716 1.00 57.88 1255 ASP A CA 1
ATOM 1954 C C . ASP A 1 268 ? 3.154 29.277 32.836 1.00 56.32 1255 ASP A C 1
ATOM 1955 O O . ASP A 1 268 ? 3.957 28.380 32.929 1.00 54.99 1255 ASP A O 1
ATOM 1960 N N . SER A 1 269 ? 2.173 29.417 33.697 1.00 56.55 1256 SER A N 1
ATOM 1961 C CA . SER A 1 269 ? 1.927 28.458 34.752 1.00 56.54 1256 SER A CA 1
ATOM 1962 C C . SER A 1 269 ? 0.472 28.601 35.143 1.00 56.23 1256 SER A C 1
ATOM 1963 O O . SER A 1 269 ? -0.122 29.610 34.850 1.00 57.52 1256 SER A O 1
ATOM 1966 N N . ARG A 1 270 ? -0.114 27.558 35.724 1.00 55.84 1257 ARG A N 1
ATOM 1967 C CA . ARG A 1 270 ? -1.568 27.466 35.990 1.00 54.86 1257 ARG A CA 1
ATOM 1968 C C . ARG A 1 270 ? -1.794 26.438 37.074 1.00 55.20 1257 ARG A C 1
ATOM 1969 O O . ARG A 1 270 ? -0.942 25.574 37.294 1.00 53.86 1257 ARG A O 1
ATOM 1977 N N . MET A 1 271 ? -2.927 26.540 37.765 1.00 56.39 1258 MET A N 1
ATOM 1978 C CA . MET A 1 271 ? -3.292 25.585 38.812 1.00 57.25 1258 MET A CA 1
ATOM 1979 C C . MET A 1 271 ? -4.226 24.571 38.202 1.00 56.66 1258 MET A C 1
ATOM 1980 O O . MET A 1 271 ? -5.172 24.930 37.498 1.00 56.19 1258 MET A O 1
ATOM 1985 N N . LEU A 1 272 ? -3.953 23.303 38.497 1.00 57.08 1259 LEU A N 1
ATOM 1986 C CA . LEU A 1 272 ? -4.642 22.176 37.900 1.00 55.88 1259 LEU A CA 1
ATOM 1987 C C . LEU A 1 272 ? -5.601 21.627 38.919 1.00 55.72 1259 LEU A C 1
ATOM 1988 O O . LEU A 1 272 ? -5.226 21.396 40.042 1.00 55.77 1259 LEU A O 1
ATOM 1993 N N . MET A 1 273 ? -6.835 21.409 38.491 1.00 55.87 1260 MET A N 1
ATOM 1994 C CA . MET A 1 273 ? -7.913 20.863 39.312 1.00 56.98 1260 MET A CA 1
ATOM 1995 C C . MET A 1 273 ? -8.577 19.666 38.593 1.00 56.06 1260 MET A C 1
ATOM 1996 O O . MET A 1 273 ? -8.791 19.705 37.360 1.00 54.73 1260 MET A O 1
ATOM 2001 N N . SER A 1 274 ? -8.919 18.619 39.343 1.00 55.79 1261 SER A N 1
ATOM 2002 C CA . SER A 1 274 ? -9.609 17.483 38.725 1.00 55.42 1261 SER A CA 1
ATOM 2003 C C . SER A 1 274 ? -10.379 16.639 39.716 1.00 55.97 1261 SER A C 1
ATOM 2004 O O . SER A 1 274 ? -10.175 16.710 40.942 1.00 56.43 1261 SER A O 1
ATOM 2007 N N . VAL A 1 275 ? -11.275 15.836 39.155 1.00 55.50 1262 VAL A N 1
ATOM 2008 C CA . VAL A 1 275 ? -12.151 14.935 39.933 1.00 56.24 1262 VAL A CA 1
ATOM 2009 C C . VAL A 1 275 ? -12.451 13.739 39.063 1.00 55.30 1262 VAL A C 1
ATOM 2010 O O . VAL A 1 275 ? -12.604 13.887 37.860 1.00 55.03 1262 VAL A O 1
ATOM 2014 N N . GLY A 1 276 ? -12.513 12.551 39.633 1.00 55.16 1263 GLY A N 1
ATOM 2015 C CA . GLY A 1 276 ? -12.922 11.416 38.829 1.00 54.69 1263 GLY A CA 1
ATOM 2016 C C . GLY A 1 276 ? -12.920 10.103 39.554 1.00 55.15 1263 GLY A C 1
ATOM 2017 O O . GLY A 1 276 ? -13.052 10.061 40.779 1.00 55.72 1263 GLY A O 1
ATOM 2018 N N . LEU A 1 277 ? -12.721 9.032 38.790 1.00 54.95 126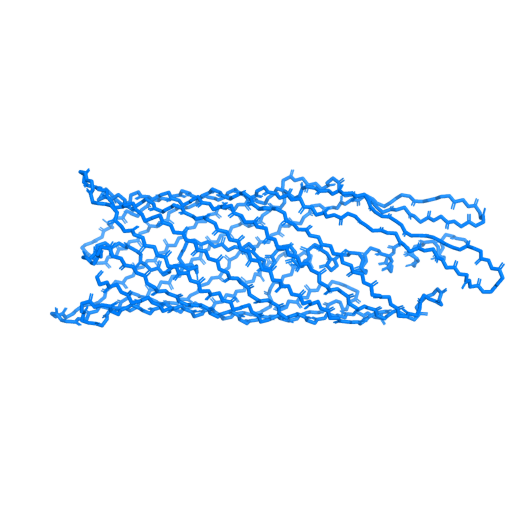4 LEU A N 1
ATOM 2019 C CA . LEU A 1 277 ? -12.799 7.698 39.331 1.00 55.68 1264 LEU A CA 1
ATOM 2020 C C . LEU A 1 277 ? -12.053 6.682 38.514 1.00 55.09 1264 LEU A C 1
ATOM 2021 O O . LEU A 1 277 ? -11.815 6.881 37.316 1.00 56.10 1264 LEU A O 1
ATOM 2026 N N . ASN A 1 278 ? -11.645 5.611 39.194 1.00 55.08 1265 ASN A N 1
ATOM 2027 C CA . ASN A 1 278 ? -11.069 4.420 38.587 1.00 53.94 1265 ASN A CA 1
ATOM 2028 C C . ASN A 1 278 ? -11.922 3.277 39.043 1.00 53.07 1265 ASN A C 1
ATOM 2029 O O . ASN A 1 278 ? -12.105 3.123 40.241 1.00 54.04 1265 ASN A O 1
ATOM 2034 N N . ALA A 1 279 ? -12.407 2.458 38.126 1.00 51.32 1266 ALA A N 1
ATOM 2035 C CA . ALA A 1 279 ? -13.168 1.272 38.489 1.00 51.22 1266 ALA A CA 1
ATOM 2036 C C . ALA A 1 279 ? -12.424 -0.029 38.127 1.00 50.84 1266 ALA A C 1
ATOM 2037 O O . ALA A 1 279 ? -11.635 -0.092 37.167 1.00 48.76 1266 ALA A O 1
ATOM 2039 N N . GLU A 1 280 ? -12.703 -1.056 38.926 1.00 51.93 1267 GLU A N 1
ATOM 2040 C CA . GLU A 1 280 ? -12.264 -2.436 38.676 1.00 53.14 1267 GLU A CA 1
ATOM 2041 C C . GLU A 1 280 ? -13.524 -3.286 38.636 1.00 54.01 1267 GLU A C 1
ATOM 2042 O O . GLU A 1 280 ? -14.266 -3.305 39.607 1.00 54.66 1267 GLU A O 1
ATOM 2048 N N . ILE A 1 281 ? -13.750 -3.935 37.495 1.00 54.15 1268 ILE A N 1
ATOM 2049 C CA . ILE A 1 281 ? -14.803 -4.912 37.293 1.00 55.61 1268 ILE A CA 1
ATOM 2050 C C . ILE A 1 281 ? -14.215 -6.325 37.100 1.00 55.85 1268 ILE A C 1
ATOM 2051 O O . ILE A 1 281 ? -13.632 -6.636 36.046 1.00 55.16 1268 ILE A O 1
ATOM 2056 N N . ARG A 1 282 ? -14.373 -7.180 38.106 1.00 56.88 1269 ARG A N 1
ATOM 2057 C CA . ARG A 1 282 ? -13.809 -8.557 38.046 1.00 57.98 1269 ARG A CA 1
ATOM 2058 C C . ARG A 1 282 ? -12.274 -8.537 37.819 1.00 58.09 1269 ARG A C 1
ATOM 2059 O O . ARG A 1 282 ? -11.591 -7.619 38.322 1.00 56.86 1269 ARG A O 1
ATOM 2067 N N . ASP A 1 283 ? -11.735 -9.517 37.084 1.00 59.33 1270 ASP A N 1
ATOM 2068 C CA . ASP A 1 283 ? -10.266 -9.722 37.023 1.00 60.64 1270 ASP A CA 1
ATOM 2069 C C . ASP A 1 283 ? -9.504 -8.982 35.928 1.00 58.71 1270 ASP A C 1
ATOM 2070 O O . ASP A 1 283 ? -8.326 -8.725 36.101 1.00 59.25 1270 ASP A O 1
ATOM 2075 N N . ASN A 1 284 ? -10.122 -8.664 34.804 1.00 57.59 1271 ASN A N 1
ATOM 2076 C CA . ASN A 1 284 ? -9.353 -8.123 33.663 1.00 56.51 1271 ASN A CA 1
ATOM 2077 C C . ASN A 1 284 ? -9.576 -6.663 33.296 1.00 54.89 1271 ASN A C 1
ATOM 2078 O O . ASN A 1 284 ? -8.759 -6.064 32.571 1.00 54.41 1271 ASN A O 1
ATOM 2083 N N . VAL A 1 285 ? -10.653 -6.086 33.805 1.00 54.25 1272 VAL A N 1
ATOM 2084 C CA . VAL A 1 285 ? -11.173 -4.832 33.288 1.00 53.41 1272 VAL A CA 1
ATOM 2085 C C . VAL A 1 285 ? -10.965 -3.759 34.312 1.00 52.31 1272 VAL A C 1
ATOM 2086 O O . VAL A 1 285 ? -11.346 -3.926 35.472 1.00 53.21 1272 VAL A O 1
ATOM 2090 N N . ARG A 1 286 ? -10.335 -2.677 33.875 1.00 50.88 1273 ARG A N 1
ATOM 2091 C CA . ARG A 1 286 ? -10.300 -1.435 34.609 1.00 50.34 1273 ARG A CA 1
ATOM 2092 C C . ARG A 1 286 ? -10.748 -0.285 33.714 1.00 50.48 1273 ARG A C 1
ATOM 2093 O O . ARG A 1 286 ? -10.534 -0.325 32.517 1.00 51.53 1273 ARG A O 1
ATOM 2101 N N . PHE A 1 287 ? -11.390 0.710 34.307 1.00 51.15 1274 PHE A N 1
ATOM 2102 C CA . PHE A 1 287 ? -11.827 1.900 33.623 1.00 51.79 1274 PHE A CA 1
ATOM 2103 C C . PHE A 1 287 ? -11.558 3.133 34.500 1.00 52.18 1274 PHE A C 1
ATOM 2104 O O . PHE A 1 287 ? -11.831 3.119 35.694 1.00 51.66 1274 PHE A O 1
ATOM 2112 N N . GLY A 1 288 ? -11.024 4.195 33.897 1.00 52.50 1275 GLY A N 1
ATOM 2113 C CA . GLY A 1 288 ? -10.731 5.422 34.638 1.00 53.21 1275 GLY A CA 1
ATOM 2114 C C . GLY A 1 288 ? -11.406 6.586 33.977 1.00 53.33 1275 GLY A C 1
ATOM 2115 O O . GLY A 1 288 ? -11.539 6.595 32.773 1.00 53.71 1275 GLY A O 1
ATOM 2116 N N . LEU A 1 289 ? -11.823 7.572 34.746 1.00 54.30 1276 LEU A N 1
ATOM 2117 C CA . LEU A 1 289 ? -12.450 8.765 34.156 1.00 55.87 1276 LEU A CA 1
ATOM 2118 C C . LEU A 1 289 ? -12.121 9.978 35.005 1.00 56.97 1276 LEU A C 1
ATOM 2119 O O . LEU A 1 289 ? -12.176 9.867 36.225 1.00 58.36 1276 LEU A O 1
ATOM 2124 N N . GLU A 1 290 ? -11.740 11.101 34.374 1.00 57.29 1277 GLU A N 1
ATOM 2125 C CA . GLU A 1 290 ? -11.477 12.376 35.084 1.00 57.24 1277 GLU A CA 1
ATOM 2126 C C . GLU A 1 290 ? -12.144 13.540 34.353 1.00 56.64 1277 GLU A C 1
ATOM 2127 O O . GLU A 1 290 ? -12.244 13.549 33.135 1.00 54.86 1277 GLU A O 1
ATOM 2133 N N . PHE A 1 291 ? -12.590 14.531 35.115 1.00 57.33 1278 PHE A N 1
ATOM 2134 C CA . PHE A 1 291 ? -12.868 15.850 34.572 1.00 57.99 1278 PHE A CA 1
ATOM 2135 C C . PHE A 1 291 ? -11.826 16.829 35.088 1.00 57.05 1278 PHE A C 1
ATOM 2136 O O . PHE A 1 291 ? -11.436 16.770 36.232 1.00 56.92 1278 PHE A O 1
ATOM 2144 N N . GLU A 1 292 ? -11.370 17.717 34.222 1.00 56.86 1279 GLU A N 1
ATOM 2145 C CA . GLU A 1 292 ? -10.289 18.617 34.570 1.00 58.05 1279 GLU A CA 1
ATOM 2146 C C . GLU A 1 292 ? -10.522 20.021 34.100 1.00 57.26 1279 GLU A C 1
ATOM 2147 O O . GLU A 1 292 ? -11.181 20.248 33.093 1.00 58.14 1279 GLU A O 1
ATOM 2153 N N . LYS A 1 293 ? -9.936 20.957 34.822 1.00 56.86 1280 LYS A N 1
ATOM 2154 C CA . LYS A 1 293 ? -9.716 22.313 34.313 1.00 56.07 1280 LYS A CA 1
ATOM 2155 C C . LYS A 1 293 ? -8.506 22.963 34.996 1.00 55.29 1280 LYS A C 1
ATOM 2156 O O . LYS A 1 293 ? -7.922 22.409 35.948 1.00 53.84 1280 LYS A O 1
ATOM 2162 N N . SER A 1 294 ? -8.141 24.140 34.503 1.00 55.28 1281 SER A N 1
ATOM 2163 C CA . SER A 1 294 ? -7.066 24.908 35.136 1.00 55.75 1281 SER A CA 1
ATOM 2164 C C . SER A 1 294 ? -7.514 26.307 35.413 1.00 56.44 1281 SER A C 1
ATOM 2165 O O . SER A 1 294 ? -8.408 26.831 34.758 1.00 57.18 1281 SER A O 1
ATOM 2168 N N . ALA A 1 295 ? -6.897 26.904 36.414 1.00 56.98 1282 ALA A N 1
ATOM 2169 C CA . ALA A 1 295 ? -7.099 28.321 36.704 1.00 57.80 1282 ALA A CA 1
ATOM 2170 C C . ALA A 1 295 ? -5.761 29.090 36.765 1.00 57.73 1282 ALA A C 1
ATOM 2171 O O . ALA A 1 295 ? -4.709 28.530 36.980 1.00 56.02 1282 ALA A O 1
ATOM 2173 N N . PHE A 1 296 ? -5.860 30.391 36.551 1.00 59.67 1283 PHE A N 1
ATOM 2174 C CA . PHE A 1 296 ? -4.837 31.396 36.874 1.00 60.88 1283 PHE A CA 1
ATOM 2175 C C . PHE A 1 296 ? -3.795 31.602 35.801 1.00 60.52 1283 PHE A C 1
ATOM 2176 O O . PHE A 1 296 ? -2.910 32.420 35.991 1.00 62.33 1283 PHE A O 1
ATOM 2184 N N . GLY A 1 297 ? -3.905 30.911 34.674 1.00 59.20 1284 GLY A N 1
ATOM 2185 C CA . GLY A 1 297 ? -2.890 31.008 33.612 1.00 58.91 1284 GLY A CA 1
ATOM 2186 C C . GLY A 1 297 ? -3.261 31.945 32.469 1.00 59.35 1284 GLY A C 1
ATOM 2187 O O . GLY A 1 297 ? -4.423 32.287 32.295 1.00 59.39 1284 GLY A O 1
ATOM 2188 N N . LYS A 1 298 ? -2.268 32.342 31.680 1.00 59.63 1285 LYS A N 1
ATOM 2189 C CA . LYS A 1 298 ? -2.506 32.995 30.400 1.00 60.40 1285 LYS A CA 1
ATOM 2190 C C . LYS A 1 298 ? -3.305 32.067 29.504 1.00 59.65 1285 LYS A C 1
ATOM 2191 O O . LYS A 1 298 ? -4.239 32.501 28.878 1.00 60.98 1285 LYS A O 1
ATOM 2196 N N . TYR A 1 299 ? -2.904 30.803 29.438 1.00 58.62 1286 TYR A N 1
ATOM 2197 C CA . TYR A 1 299 ? -3.668 29.766 28.799 1.00 57.92 1286 TYR A CA 1
ATOM 2198 C C . TYR A 1 299 ? -4.219 28.857 29.903 1.00 57.43 1286 TYR A C 1
ATOM 2199 O O . TYR A 1 299 ? -3.477 28.368 30.744 1.00 56.68 1286 TYR A O 1
ATOM 2208 N N . ASN A 1 300 ? -5.534 28.650 29.907 1.00 57.27 1287 ASN A N 1
ATOM 2209 C CA . ASN A 1 300 ? -6.142 27.646 30.769 1.00 56.00 1287 ASN A CA 1
ATOM 2210 C C . ASN A 1 300 ? -6.913 26.644 29.950 1.00 54.45 1287 ASN A C 1
ATOM 2211 O O . ASN A 1 300 ? -7.534 27.049 28.976 1.00 54.74 1287 ASN A O 1
ATOM 2216 N N . VAL A 1 301 ? -6.846 25.354 30.322 1.00 52.56 1288 VAL A N 1
ATOM 2217 C CA . VAL A 1 301 ? -7.877 24.386 29.951 1.00 51.44 1288 VAL A CA 1
ATOM 2218 C C . VAL A 1 301 ? -9.220 24.789 30.576 1.00 52.73 1288 VAL A C 1
ATOM 2219 O O . VAL A 1 301 ? -9.342 24.861 31.801 1.00 52.01 1288 VAL A O 1
ATOM 2223 N N . ASP A 1 302 ? -10.237 25.051 29.767 1.00 53.72 1289 ASP A N 1
ATOM 2224 C CA . ASP A 1 302 ? -11.522 25.486 30.342 1.00 55.93 1289 ASP A CA 1
ATOM 2225 C C . ASP A 1 302 ? -12.397 24.305 30.826 1.00 56.27 1289 ASP A C 1
ATOM 2226 O O . ASP A 1 302 ? -13.130 24.429 31.794 1.00 57.66 1289 ASP A O 1
ATOM 2231 N N . ASN A 1 303 ? -12.317 23.181 30.131 1.00 56.28 1290 ASN A N 1
ATOM 2232 C CA . ASN A 1 303 ? -12.768 21.884 30.641 1.00 56.47 1290 ASN A CA 1
ATOM 2233 C C . ASN A 1 303 ? -12.338 20.783 29.698 1.00 54.82 1290 ASN A C 1
ATOM 2234 O O . ASN A 1 303 ? -12.239 20.980 28.487 1.00 54.06 1290 ASN A O 1
ATOM 2239 N N . ALA A 1 304 ? -12.107 19.617 30.264 1.00 54.04 1291 ALA A N 1
ATOM 2240 C CA . ALA A 1 304 ? -11.662 18.498 29.486 1.00 54.05 1291 ALA A CA 1
ATOM 2241 C C . ALA A 1 304 ? -12.100 17.232 30.187 1.00 54.15 1291 ALA A C 1
ATOM 2242 O O . ALA A 1 304 ? -12.314 17.247 31.406 1.00 55.91 1291 ALA A O 1
ATOM 2244 N N . VAL A 1 305 ? -12.228 16.146 29.430 1.00 53.57 1292 VAL A N 1
ATOM 2245 C CA . VAL A 1 305 ? -12.644 14.857 29.979 1.00 53.14 1292 VAL A CA 1
ATOM 2246 C C . VAL A 1 305 ? -11.752 13.778 29.384 1.00 52.12 1292 VAL A C 1
ATOM 2247 O O . VAL A 1 305 ? -11.512 13.747 28.158 1.00 51.81 1292 VAL A O 1
ATOM 2251 N N . ASN A 1 306 ? -11.235 12.921 30.259 1.00 51.17 1293 ASN A N 1
ATOM 2252 C CA . ASN A 1 306 ? -10.326 11.853 29.879 1.00 50.37 1293 ASN A CA 1
ATOM 2253 C C . ASN A 1 306 ? -10.926 10.539 30.289 1.00 51.01 1293 ASN A C 1
ATOM 2254 O O . ASN A 1 306 ? -11.382 10.385 31.440 1.00 51.29 1293 ASN A O 1
ATOM 2259 N N . ALA A 1 307 ? -10.955 9.593 29.356 1.00 51.30 1294 ALA A N 1
ATOM 2260 C CA . ALA A 1 307 ? -11.413 8.216 29.666 1.00 51.53 1294 ALA A CA 1
ATOM 2261 C C . ALA A 1 307 ? -10.322 7.221 29.268 1.00 50.95 1294 ALA A C 1
ATOM 2262 O O . ALA A 1 307 ? -9.734 7.340 28.214 1.00 49.26 1294 ALA A O 1
ATOM 2264 N N . ASN A 1 308 ? -10.064 6.249 30.137 1.00 51.51 1295 ASN A N 1
ATOM 2265 C CA . ASN A 1 308 ? -9.235 5.156 29.767 1.00 51.65 1295 ASN A CA 1
ATOM 2266 C C . ASN A 1 308 ? -9.816 3.785 30.105 1.00 51.67 1295 ASN A C 1
ATOM 2267 O O . ASN A 1 308 ? -10.725 3.660 30.906 1.00 52.49 1295 ASN A O 1
ATOM 2272 N N . PHE A 1 309 ? -9.293 2.762 29.451 1.00 51.61 1296 PHE A N 1
ATOM 2273 C CA . PHE A 1 309 ? -9.761 1.411 29.613 1.00 52.97 1296 PHE A CA 1
ATOM 2274 C C . PHE A 1 309 ? -8.582 0.473 29.489 1.00 52.66 1296 PHE A C 1
ATOM 2275 O O . PHE A 1 309 ? -7.842 0.554 28.542 1.00 52.36 1296 PHE A O 1
ATOM 2283 N N . ARG A 1 310 ? -8.401 -0.408 30.460 1.00 53.17 1297 ARG A N 1
ATOM 2284 C CA . ARG A 1 310 ? -7.379 -1.422 30.368 1.00 53.25 1297 ARG A CA 1
ATOM 2285 C C . ARG A 1 310 ? -7.936 -2.838 30.504 1.00 54.29 1297 ARG A C 1
ATOM 2286 O O . ARG A 1 310 ? -8.692 -3.138 31.442 1.00 52.93 1297 ARG A O 1
ATOM 2294 N N . TYR A 1 311 ? -7.504 -3.699 29.572 1.00 55.29 1298 TYR A N 1
ATOM 2295 C CA . TYR A 1 311 ? -7.715 -5.148 29.645 1.00 56.53 1298 TYR A CA 1
ATOM 2296 C C . TYR A 1 311 ? -6.397 -5.851 30.019 1.00 56.44 1298 TYR A C 1
ATOM 2297 O O . TYR A 1 311 ? -5.484 -5.904 29.238 1.00 56.19 1298 TYR A O 1
ATOM 2306 N N . SER A 1 312 ? -6.322 -6.391 31.229 1.00 57.20 1299 SER A N 1
ATOM 2307 C CA . SER A 1 312 ? -5.149 -7.090 31.735 1.00 57.36 1299 SER A CA 1
ATOM 2308 C C . SER A 1 312 ? -5.411 -8.584 31.746 1.00 59.23 1299 SER A C 1
ATOM 2309 O O . SER A 1 312 ? -6.490 -9.010 32.165 1.00 60.19 1299 SER A O 1
ATOM 2312 N N . PHE A 1 313 ? -4.419 -9.383 31.350 1.00 60.51 1300 PHE A N 1
ATOM 2313 C CA . PHE A 1 313 ? -4.603 -10.843 31.181 1.00 62.27 1300 PHE A CA 1
ATOM 2314 C C . PHE A 1 313 ? -3.281 -11.573 31.175 1.00 62.88 1300 PHE A C 1
ATOM 2315 O O . PHE A 1 313 ? -2.259 -10.926 30.937 1.00 63.08 1300 PHE A O 1
#

Radius of gyration: 21.48 Å; Cα contacts (8 Å, |Δi|>4): 837; chains: 1; bounding box: 31×63×60 Å

Solvent-accessible surface area: 14543 Å² total; per-residue (Å²): 120,163,164,65,72,142,91,37,35,127,12,0,40,26,6,14,48,7,6,52,12,13,0,22,16,6,23,31,34,2,14,19,8,4,4,18,1,45,135,9,123,14,96,30,4,40,9,40,11,82,16,48,6,52,0,35,33,105,34,50,12,49,5,76,13,54,2,65,2,70,6,86,12,99,2,60,107,92,154,23,35,29,49,0,48,9,132,4,80,6,70,4,71,17,39,10,39,19,123,34,7,59,15,123,8,75,5,86,5,53,11,102,9,30,0,10,11,73,128,74,14,29,4,74,6,92,30,32,20,80,0,67,3,69,7,86,8,61,3,123,35,30,46,4,32,73,64,101,29,65,5,70,0,149,10,54,12,48,8,50,12,100,20,130,105,84,68,115,49,26,8,72,1,67,13,52,18,90,10,120,2,27,3,17,24,22,70,16,80,22,98,64,83,77,45,140,46,31,6,67,13,96,93,29,43,6,40,5,0,27,66,14,62,21,73,9,86,21,112,72,33,216,85,105,73,50,9,54,8,35,12,111,13,111,19,37,17,72,80,34,54,15,46,13,14,22,72,63,79,116,33,105,34,138,31,76,34,107,116,21,39,10,60,40,41,28,92,11,58,11,15,39,90,186,122,53,41,30,80,1,45,10,104,34,103,9,25,174,16,126,29,25,28,74,75,3,52,1,22,9,90,4,99,3,125

Sequence (305 aa):
HHHANKEATRNAAALFSVDYKAFLNEVSNLNKRMGDLRDINGEAGAWARIMSGTGSASGGFSDNYTHVQVGVDKKHELDGLDLFTGFTVTHTDSSASADVFSGKTKSVGAGLYASAMFDSGAYIDLIGKYVHHDNEYTATFAGLGTRDYSTHSWYYAGAEAGYRYHVTEDAWIEPQAELVYGSVSGKQFAWKDQGMHLSMKDKDYNPLIGRTGVDVGKSFSGKDWKVTARAGLGYQFDLLANGETVLRDASGEKRIKGEKDSRMLMSVGLNAEIRDNVRFGLEFEKSAFGKYNVDNAVNANFRYSF

Nearest PDB structures (foldseek):
  3slt-assembly1_A  TM=1.003E+00  e=4.486E-57  Escherichia coli O157:H7
  3slj-assembly1_A  TM=1.002E+00  e=2.038E-54  Escherichia coli O157:H7
  3slo-assembly1_A  TM=1.002E+00  e=1.244E-53  Escherichia coli O157:H7
  8bnz-assembly1_P  TM=8.548E-01  e=6.969E-40  Escherichia coli O157:H7
  8q0g-assembly1_P  TM=8.766E-01  e=6.666E-37  Escherichia coli

Organism: Escherichia coli O157:H7 (NCBI:txid83334)

Secondary structure (DSSP, 8-state):
-HHHHHHHHHHHHHHHHHHHHHHHHT---HHHHH---TT---SEEEEEEEEEEEEEEGGGEEEEEEEEEEEEEEEEEETTEEEEEEEEEEEEEEEEEETTEEEEEEEEEEEEEEEEEETTSEEEEEEEEEEEEEEEEEE-GGG-EEEEEEEEEEEEEEEEEE-EESSSSEEEEEEEEEEEEEE---EEEEEETTEEEEEEE--B--EEEEEEEEEEEEEEETTEEEEEEEEEEEEEES----EEEEE-SS-EEEEE----EEEEEEEEEEEEETTTEEEEEEEEEEESSSSEEEEEEEEEEEEE-

CATH classification: 2.40.128.130

GO terms:
  GO:0005515 protein binding (F, IPI)

B-factor: mean 61.72, std 12.13, range [22.87, 102.25]

InterPro domains:
  IPR000710 Peptidase S6, IgA endopeptidase [PR00921] (64-84)
  IPR000710 Peptidase S6, IgA endopeptidase [PR00921] (261-279)
  IPR005546 Autotransporter beta-domain [PF03797] (1041-1278)
  IPR005546 Aut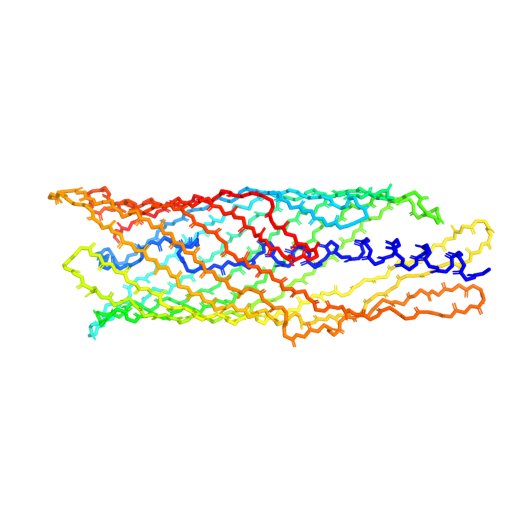otransporter beta-domain [PS51208] (1034-1300)
  IPR005546 Autotransporter beta-domain [SM00869] (1038-1289)
  IPR006315 Outer membrane autotransporter barrel domain [TIGR01414] (890-1300)
  IPR011050 Pectin lyase fold/virulence factor [SSF51126] (384-995)
  IPR012332 Autotransporter, pectate lyase C-like domain superfamily [G3DSA:2.160.20.20] (314-995)
  IPR030396 Peptidase family S6 domain [PF02395] (68-293)
  IPR030396 Peptidase family S6 domain [PS51691] (57-311)
  IPR036709 Autotransporter beta-domain superfamily [G3DSA:2.40.128.130] (996-1300)
  IPR036709 Autotransporter beta-domain superfamily [SSF103515] (1017-1300)

=== Feature glossary ===
Key to the feature types in this record:

— What the protein is —

Primary structure: the covalent order of the twenty standard amino acids along the backbone. Two proteins with the same sequence will (almost always) fold to the same structure; two with 30% identity often share a fold but not the details.

Database cross-references. InterPro integrates a dozen domain/family signature databases into unified entries with residue-range hits. GO terms attach function/process/location labels with evidence codes. CATH codes position the fold in a four-level structural taxonomy. Organism is the NCBI-taxonomy species name.

— Where its atoms are —

The mmCIF block holds the 3D Cartesian coordinates of each backbone atom (N, Cα, C, O) in ångströms. mmCIF is the PDB's canonical archive format — a tagged-loop text representation of the atomic model.

Six rendered views show the 3D structure from the faces of a cube — i.e. along ±x, ±y, ±z. Rendering representation is drawn randomly per protein from cartoon (secondary-structure ribbons), sticks (backbone bonds), or molecular surface; coloring is either N→C rainbow (blue at the N-terminus through red at the C-terminus) or one color per chain.

— Local backbone conformation —

DSSP 8-state secondary structure assigns each residue one of H (α-helix), G (3₁₀-helix), I (π-helix), E (extended β-strand), B (isolated β-bridge), T (hydrogen-bonded turn), S (bend), or '-' (coil). The assignment is computed from backbone hydrogen-bond geometry via the Kabsch–Sander algorithm.

P-SEA three-state annotation labels each residue as helix, strand, or coil based purely on the geometry of the Cα trace. It serves as a fallback when the full backbone (and thus DSSP) is unavailable.

The φ/ψ torsion pair specifies the backbone conformation at each residue. φ rotates about the N–Cα bond, ψ about the Cα–C bond. Steric clashes forbid most of the (φ, ψ) plane — the allowed regions (α-helix basin, β-sheet basin, left-handed helix) are the Ramachandran-allowed regions.

— Global shape and packing —

The geometric summary reports three shape descriptors. Rg (radius of gyration) measures how spread out the Cα atoms are about their centre of mass; compact globular proteins have small Rg, elongated or unfolded ones large. Cα contacts (<8 Å, |i−j|>4) count long-range residue pairs in spatial proximity — high for tightly packed folds, near zero for rods or random coil. The bounding-box extents give the protein's footprint along x, y, z in Å.

Accessible surface area quantifies burial. A residue with SASA near zero is packed into the hydrophobic core; one with SASA >100 Å² sits on the surface. Computed here via the Shrake–Rupley numerical algorithm with a 1.4 Å probe.

Plot images: a contact map (which residues are close in 3D, as an N×N binary image), a Ramachandran scatter (backbone torsion angles, revealing secondary-structure composition at a glance), and — for AlphaFold structures — a PAE heatmap (pairwise prediction confidence).

— Structural neighborhood —

The Foldseek 3Di string encodes local tertiary geometry as a 20-letter alphabet — one character per residue — derived from the relative positions of nearby Cα atoms. Unlike the amino-acid sequence, 3Di is a direct function of the 3D structure, so two proteins with the same fold have similar 3Di strings even at low sequence identity.

Nearest PDB neighbors are the top structural matches found by Foldseek when searching this structure against the entire Protein Data Bank. Each hit reports a TM-score (0 to 1; >0.5 almost always implies the same fold) and an E-value. These are *structural* homologs — they may share no detectable sequence similarity.

— Confidence and disorder —

For AlphaFold models, the B-factor field carries pLDDT — the model's own estimate of local accuracy on a 0–100 scale. Regions with pLDDT<50 should be treated as essentially unmodeled; they often correspond to intrinsically disordered segments.

B-factor (Debye–Waller factor) reflects atomic displacement in the crystal lattice. It is an experimental observable (units Å²), not a prediction; low values mean the atom is pinned down, high values mean it moves or is heterogeneous across the crystal.

Predicted aligned error is AlphaFold's pairwise confidence. Unlike pLDDT (per-residue), PAE is per-residue-pair and captures whether two parts of the structure are correctly placed relative to each other. Units are ångströms of expected positional error.